Protein AF-A0AAV2NYT6-F1 (afdb_monomer_lite)

pLDDT: mean 79.38, std 19.64, range [32.59, 97.94]

Secondary structure (DSSP, 8-state):
---------------------------PPPP-HHHHHHHHHHHHHHHHHHHHHSS-HHHHHHHHHHHHHHHHHHHHHHHHHHHHTSGGGSS-HHHHHHHHHHHHHHHHHHHHHHHHHHHHHHHHHHSPPTT---GGGGGGGSPPPHHHHHHHHHHHHHHHHHHHHHHHHHHHHHHHHHHHHHHHHHHHHHHHHHHHHHHHHHHHHHH-TTHHHHHHHHHHHHHHHHHHHHSS----GGGSS----------------

Structure (mmCIF, N/CA/C/O backbone):
data_AF-A0AAV2NYT6-F1
#
_entry.id   AF-A0AAV2NYT6-F1
#
loop_
_atom_site.group_PDB
_atom_site.id
_atom_site.type_symbol
_atom_site.label_atom_id
_atom_site.label_alt_id
_atom_site.label_comp_id
_atom_site.label_asym_id
_atom_site.label_entity_id
_atom_site.label_seq_id
_atom_site.pdbx_PDB_ins_code
_atom_site.Cartn_x
_atom_site.Cartn_y
_atom_site.Cartn_z
_atom_site.occupancy
_atom_site.B_iso_or_equiv
_atom_site.auth_seq_id
_atom_site.auth_comp_id
_atom_site.auth_asym_id
_atom_site.auth_atom_id
_atom_site.pdbx_PDB_model_num
ATOM 1 N N . MET A 1 1 ? 20.468 -26.333 -24.561 1.00 39.84 1 MET A N 1
ATOM 2 C CA . MET A 1 1 ? 20.929 -27.711 -24.304 1.00 39.84 1 MET A CA 1
ATOM 3 C C . MET A 1 1 ? 20.973 -27.854 -22.791 1.00 39.84 1 MET A C 1
ATOM 5 O O . MET A 1 1 ? 21.811 -27.211 -22.179 1.00 39.84 1 MET A O 1
ATOM 9 N N . ASN A 1 2 ? 19.871 -28.276 -22.163 1.00 37.47 2 ASN A N 1
ATOM 10 C CA . ASN A 1 2 ? 19.457 -29.680 -21.941 1.00 37.47 2 ASN A CA 1
ATOM 11 C C . ASN A 1 2 ? 20.564 -30.430 -21.189 1.00 37.47 2 ASN A C 1
ATOM 13 O O . ASN A 1 2 ? 21.677 -30.471 -21.692 1.00 37.47 2 ASN A O 1
ATOM 17 N N . GLU A 1 3 ? 20.387 -31.079 -20.048 1.00 47.16 3 GLU A N 1
ATOM 18 C CA . GLU A 1 3 ? 19.296 -31.303 -19.094 1.00 47.16 3 GLU A CA 1
ATOM 19 C C . GLU A 1 3 ? 19.980 -31.914 -17.834 1.00 47.16 3 GLU A C 1
ATOM 21 O O . GLU A 1 3 ? 21.190 -32.170 -17.862 1.00 47.16 3 GLU A O 1
ATOM 26 N N . PRO A 1 4 ? 19.267 -32.097 -16.710 1.00 46.53 4 PRO A N 1
ATOM 27 C CA . PRO A 1 4 ? 19.838 -32.311 -15.383 1.00 46.53 4 PRO A CA 1
ATOM 28 C C . PRO A 1 4 ? 20.155 -33.780 -15.058 1.00 46.53 4 PRO A C 1
ATOM 30 O O . PRO A 1 4 ? 19.603 -34.715 -15.629 1.00 46.53 4 PRO A O 1
ATOM 33 N N . ARG A 1 5 ? 21.043 -33.968 -14.073 1.00 36.69 5 ARG A N 1
ATOM 34 C CA . ARG A 1 5 ? 21.401 -35.267 -13.489 1.00 36.69 5 ARG A CA 1
ATOM 35 C C . ARG A 1 5 ? 20.323 -35.736 -12.508 1.00 36.69 5 ARG A C 1
ATOM 37 O O . ARG A 1 5 ? 20.162 -35.157 -11.437 1.00 36.69 5 ARG A O 1
ATOM 44 N N . THR A 1 6 ? 19.651 -36.815 -12.879 1.00 42.28 6 THR A N 1
ATOM 45 C CA . THR A 1 6 ? 18.801 -37.673 -12.046 1.00 42.28 6 THR A CA 1
ATOM 46 C C . THR A 1 6 ? 19.672 -38.641 -11.240 1.00 42.28 6 THR A C 1
ATOM 48 O O . THR A 1 6 ? 20.579 -39.248 -11.807 1.00 42.28 6 THR A O 1
ATOM 51 N N . VAL A 1 7 ? 19.397 -38.814 -9.944 1.00 42.16 7 VAL A N 1
ATOM 52 C CA . VAL A 1 7 ? 19.914 -39.910 -9.092 1.00 42.16 7 VAL A CA 1
ATOM 53 C C . VAL A 1 7 ? 18.781 -40.322 -8.123 1.00 42.16 7 VAL A C 1
ATOM 55 O O . VAL A 1 7 ? 17.985 -39.451 -7.767 1.00 42.16 7 VAL A O 1
ATOM 58 N N . PRO A 1 8 ? 18.637 -41.620 -7.779 1.00 43.44 8 PRO A N 1
ATOM 59 C CA . PRO A 1 8 ? 17.339 -42.293 -7.747 1.00 43.44 8 PRO A CA 1
ATOM 60 C C . PRO A 1 8 ? 16.780 -42.603 -6.349 1.00 43.44 8 PRO A C 1
ATOM 62 O O . PRO A 1 8 ? 17.413 -42.375 -5.319 1.00 43.44 8 PRO A O 1
ATOM 65 N N . GLU A 1 9 ? 15.566 -43.154 -6.402 1.00 33.19 9 GLU A N 1
ATOM 66 C CA . GLU A 1 9 ? 14.797 -43.874 -5.386 1.00 33.19 9 GLU A CA 1
ATOM 67 C C . GLU A 1 9 ? 15.629 -44.728 -4.418 1.00 33.19 9 GLU A C 1
ATOM 69 O O . GLU A 1 9 ? 16.520 -45.480 -4.814 1.00 33.19 9 GLU A O 1
ATOM 74 N N . GLN A 1 10 ? 15.227 -44.697 -3.147 1.00 35.88 10 GLN A N 1
ATOM 75 C CA . GLN A 1 10 ? 15.385 -45.826 -2.240 1.00 35.88 10 GLN A CA 1
ATOM 76 C C . GLN A 1 10 ? 14.014 -46.197 -1.680 1.00 35.88 10 GLN A C 1
ATOM 78 O O . GLN A 1 10 ? 13.480 -45.544 -0.783 1.00 35.88 10 GLN A O 1
ATOM 83 N N . GLU A 1 11 ? 13.465 -47.269 -2.240 1.00 35.62 11 GLU A N 1
ATOM 84 C CA . GLU A 1 11 ? 12.481 -48.119 -1.591 1.00 35.62 11 GLU A CA 1
ATOM 85 C C . GLU A 1 11 ? 13.118 -48.779 -0.360 1.00 35.62 11 GLU A C 1
ATOM 87 O O . GLU A 1 11 ? 14.238 -49.290 -0.408 1.00 35.62 11 GLU A O 1
ATOM 92 N N . SER A 1 12 ? 12.387 -48.805 0.750 1.00 41.22 12 SER A N 1
ATOM 93 C CA . SER A 1 12 ? 12.600 -49.808 1.791 1.00 41.22 12 SER A CA 1
ATOM 94 C C . SER A 1 12 ? 11.248 -50.232 2.354 1.00 41.22 12 SER A C 1
ATOM 96 O O . SER A 1 12 ? 10.660 -49.591 3.222 1.00 41.22 12 SER A O 1
ATOM 98 N N . GLU A 1 13 ? 10.737 -51.333 1.811 1.00 37.44 13 GLU A N 1
ATOM 99 C CA . GLU A 1 13 ? 9.755 -52.173 2.483 1.00 37.44 13 GLU A CA 1
ATOM 100 C C . GLU A 1 13 ? 10.443 -52.929 3.627 1.00 37.44 13 GLU A C 1
ATOM 102 O O . GLU A 1 13 ? 11.486 -53.547 3.419 1.00 37.44 13 GLU A O 1
ATOM 107 N N . ASN A 1 14 ? 9.835 -52.946 4.818 1.00 36.94 14 ASN A N 1
ATOM 108 C CA . ASN A 1 14 ? 9.764 -54.162 5.633 1.00 36.94 14 ASN A CA 1
ATOM 109 C C . ASN A 1 14 ? 8.721 -54.065 6.766 1.00 36.94 14 ASN A C 1
ATOM 111 O O . ASN A 1 14 ? 8.912 -53.391 7.772 1.00 36.94 14 ASN A O 1
ATOM 115 N N . ARG A 1 15 ? 7.628 -54.811 6.552 1.00 35.00 15 ARG A N 1
ATOM 116 C CA . ARG A 1 15 ? 6.905 -55.720 7.469 1.00 35.00 15 ARG A CA 1
ATOM 117 C C . ARG A 1 15 ? 6.532 -55.278 8.899 1.00 35.00 15 ARG A C 1
ATOM 119 O O . ARG A 1 15 ? 7.329 -55.317 9.823 1.00 35.00 15 ARG A O 1
ATOM 126 N N . ALA A 1 16 ? 5.220 -55.071 9.049 1.00 36.00 16 ALA A N 1
ATOM 127 C CA . ALA A 1 16 ? 4.284 -55.763 9.950 1.00 36.00 16 ALA A CA 1
ATOM 128 C C . ALA A 1 16 ? 4.717 -56.137 11.386 1.00 36.00 16 ALA A C 1
ATOM 130 O O . ALA A 1 16 ? 5.444 -57.103 11.599 1.00 36.00 16 ALA A O 1
ATOM 131 N N . ALA A 1 17 ? 4.045 -55.518 12.363 1.00 35.84 17 ALA A N 1
ATOM 132 C CA . ALA A 1 17 ? 3.599 -56.188 13.584 1.00 35.84 17 ALA A CA 1
ATOM 133 C C . ALA A 1 17 ? 2.242 -55.605 14.015 1.00 35.84 17 ALA A C 1
ATOM 135 O O . ALA A 1 17 ? 2.114 -54.417 14.301 1.00 35.84 17 ALA A O 1
ATOM 136 N N . VAL A 1 18 ? 1.226 -56.466 13.999 1.00 39.34 18 VAL A N 1
ATOM 137 C CA . VAL A 1 18 ? -0.110 -56.248 14.557 1.00 39.34 18 VAL A CA 1
ATOM 138 C C . VAL A 1 18 ? -0.044 -56.535 16.055 1.00 39.34 18 VAL A C 1
ATOM 140 O O . VAL A 1 18 ? 0.415 -57.605 16.444 1.00 39.34 18 VAL A O 1
ATOM 143 N N . ALA A 1 19 ? -0.541 -55.610 16.872 1.00 38.81 19 ALA A N 1
ATOM 144 C CA . ALA A 1 19 ? -1.077 -55.897 18.199 1.00 38.81 19 ALA A CA 1
ATOM 145 C C . ALA A 1 19 ? -2.107 -54.811 18.539 1.00 38.81 19 ALA A C 1
ATOM 147 O O . ALA A 1 19 ? -1.761 -53.659 18.799 1.00 38.81 19 ALA A O 1
ATOM 148 N N . GLU A 1 20 ? -3.382 -55.183 18.460 1.00 38.69 20 GLU A N 1
ATOM 149 C CA . GLU A 1 20 ? -4.469 -54.477 19.129 1.00 38.69 20 GLU A CA 1
ATOM 150 C C . GLU A 1 20 ? -4.285 -54.634 20.643 1.00 38.69 20 GLU A C 1
ATOM 152 O O . GLU A 1 20 ? -4.043 -55.750 21.093 1.00 38.69 20 GLU A O 1
ATOM 157 N N . ASP A 1 21 ? -4.439 -53.558 21.422 1.00 32.59 21 ASP A N 1
ATOM 158 C CA . ASP A 1 21 ? -5.227 -53.663 22.650 1.00 32.59 21 ASP A CA 1
ATOM 159 C C . ASP A 1 21 ? -5.725 -52.304 23.178 1.00 32.59 21 ASP A C 1
ATOM 161 O O . ASP A 1 21 ? -5.228 -51.226 22.853 1.00 32.59 21 ASP A O 1
ATOM 165 N N . HIS A 1 22 ? -6.790 -52.414 23.955 1.00 37.62 22 HIS A N 1
ATOM 166 C CA . HIS A 1 22 ? -7.878 -51.489 24.222 1.00 37.62 22 HIS A CA 1
ATOM 167 C C . HIS A 1 22 ? -7.609 -50.107 24.870 1.00 37.62 22 HIS A C 1
ATOM 169 O O . HIS A 1 22 ? -6.786 -49.913 25.755 1.00 37.62 22 HIS A O 1
ATOM 175 N N . SER A 1 23 ? -8.548 -49.199 24.555 1.00 40.38 23 SER A N 1
ATOM 176 C CA . SER A 1 23 ? -9.244 -48.305 25.502 1.00 40.38 23 SER A CA 1
ATOM 177 C C . SER A 1 23 ? -8.467 -47.167 26.186 1.00 40.38 23 SER A C 1
ATOM 179 O O . SER A 1 23 ? -7.983 -47.290 27.308 1.00 40.38 23 SER A O 1
ATOM 181 N N . CYS A 1 24 ? -8.619 -45.961 25.631 1.00 32.81 24 CYS A N 1
ATOM 182 C CA . CYS A 1 24 ? -9.129 -44.826 26.410 1.00 32.81 24 CYS A CA 1
ATOM 183 C C . CYS A 1 24 ? -9.631 -43.725 25.466 1.00 32.81 24 CYS A C 1
ATOM 185 O O . CYS A 1 24 ? -8.883 -42.851 25.027 1.00 32.81 24 CYS A O 1
ATOM 187 N N . VAL A 1 25 ? -10.931 -43.756 25.158 1.00 42.69 25 VAL A N 1
ATOM 188 C CA . VAL A 1 25 ? -11.634 -42.620 24.551 1.00 42.69 25 VAL A CA 1
ATOM 189 C C . VAL A 1 25 ? -11.696 -41.511 25.601 1.00 42.69 25 VAL A C 1
ATOM 191 O O . VAL A 1 25 ? -12.647 -41.391 26.372 1.00 42.69 25 VAL A O 1
ATOM 194 N N . SER A 1 26 ? -10.644 -40.694 25.654 1.00 43.06 26 SER A N 1
ATOM 195 C CA . SER A 1 26 ? -10.679 -39.415 26.352 1.00 43.06 26 SER A CA 1
ATOM 196 C C . SER A 1 26 ? -11.605 -38.496 25.565 1.00 43.06 26 SER A C 1
ATOM 198 O O . SER A 1 26 ? -11.216 -37.863 24.582 1.00 43.06 26 SER A O 1
ATOM 200 N N . SER A 1 27 ? -12.865 -38.461 25.991 1.00 49.91 27 SER A N 1
ATOM 201 C CA . SER A 1 27 ? -13.883 -37.523 25.527 1.00 49.91 27 SER A CA 1
ATOM 202 C C . SER A 1 27 ? -13.533 -36.112 26.009 1.00 49.91 27 SER A C 1
ATOM 204 O O . SER A 1 27 ? -14.203 -35.541 26.865 1.00 49.91 27 SER A O 1
ATOM 206 N N . ARG A 1 28 ? -12.446 -35.534 25.484 1.00 46.00 28 ARG A N 1
ATOM 207 C CA . ARG A 1 28 ? -12.249 -34.086 25.529 1.00 46.00 28 ARG A CA 1
ATOM 208 C C . ARG A 1 28 ? -13.306 -33.462 24.614 1.00 46.00 28 ARG A C 1
ATOM 210 O O . ARG A 1 28 ? -13.424 -33.904 23.467 1.00 46.00 28 ARG A O 1
ATOM 217 N N . PRO A 1 29 ? -14.057 -32.443 25.065 1.00 47.28 29 PRO A N 1
ATOM 218 C CA . PRO A 1 29 ? -14.919 -31.696 24.165 1.00 47.28 29 PRO A CA 1
ATOM 219 C C . PRO A 1 29 ? -14.030 -31.146 23.050 1.00 47.28 29 PRO A C 1
ATOM 221 O O . PRO A 1 29 ? -13.034 -30.473 23.330 1.00 47.28 29 PRO A O 1
ATOM 224 N N . ARG A 1 30 ? -14.335 -31.476 21.790 1.00 53.16 30 ARG A N 1
ATOM 225 C CA . ARG A 1 30 ? -13.637 -30.871 20.651 1.00 53.16 30 ARG A CA 1
ATOM 226 C C . ARG A 1 30 ? -13.794 -29.354 20.797 1.00 53.16 30 ARG A C 1
ATOM 228 O O . ARG A 1 30 ? -14.933 -28.902 20.905 1.00 53.16 30 ARG A O 1
ATOM 235 N N . PRO A 1 31 ? -12.709 -28.563 20.838 1.00 55.88 31 PRO A N 1
ATOM 236 C CA . PRO A 1 31 ? -12.844 -27.120 20.903 1.00 55.88 31 PRO A CA 1
ATOM 237 C C . PRO A 1 31 ? -13.560 -26.678 19.631 1.00 55.88 31 PRO A C 1
ATOM 239 O O . PRO A 1 31 ? -13.117 -26.990 18.525 1.00 55.88 31 PRO A O 1
ATOM 242 N N . ASP A 1 32 ? -14.695 -26.004 19.800 1.00 58.50 32 ASP A N 1
ATOM 243 C CA . ASP A 1 32 ? -15.516 -25.477 18.718 1.00 58.50 32 ASP A CA 1
ATOM 244 C C . ASP A 1 32 ? -14.649 -24.690 17.724 1.00 58.50 32 ASP A C 1
ATOM 246 O O . ASP A 1 32 ? -14.339 -23.514 17.933 1.00 58.50 32 ASP A O 1
ATOM 250 N N . MET A 1 33 ? -14.269 -25.317 16.603 1.00 60.91 33 MET A N 1
ATOM 251 C CA . MET A 1 33 ? -13.491 -24.674 15.534 1.00 60.91 33 MET A CA 1
ATOM 252 C C . MET A 1 33 ? -14.160 -23.378 15.043 1.00 60.91 33 MET A C 1
ATOM 254 O O . MET A 1 33 ? -13.478 -22.435 14.641 1.00 60.91 33 MET A O 1
ATOM 258 N N . LYS A 1 34 ? -15.493 -23.292 15.148 1.00 61.72 34 LYS A N 1
ATOM 259 C CA . LYS A 1 34 ? -16.282 -22.094 14.827 1.00 61.72 34 LYS A CA 1
ATOM 260 C C . LYS A 1 34 ? -15.914 -20.885 15.697 1.00 61.72 34 LYS A C 1
ATOM 262 O O . LYS A 1 34 ? -15.841 -19.773 15.177 1.00 61.72 34 LYS A O 1
ATOM 267 N N . ASN A 1 35 ? -15.615 -21.096 16.980 1.00 70.56 35 ASN A N 1
ATOM 268 C CA . ASN A 1 35 ? -15.258 -20.016 17.903 1.00 70.56 35 ASN A CA 1
ATOM 269 C C . ASN A 1 35 ? -13.837 -19.495 17.641 1.00 70.56 35 ASN A C 1
ATOM 271 O O . ASN A 1 35 ? -13.606 -18.290 17.700 1.00 70.56 35 ASN A O 1
ATOM 275 N N . SER A 1 36 ? -12.910 -20.379 17.257 1.00 80.12 36 SER A N 1
ATOM 276 C CA . SER A 1 36 ? -11.529 -20.004 16.916 1.00 80.12 36 SER A CA 1
ATOM 277 C C . SER A 1 36 ? -11.458 -19.100 15.676 1.00 80.12 36 SER A C 1
ATOM 279 O O . SER A 1 36 ? -10.819 -18.045 15.693 1.00 80.12 36 SER A O 1
ATOM 281 N N . VAL A 1 37 ? -12.185 -19.454 14.609 1.00 83.31 37 VAL A N 1
ATOM 282 C CA . VAL A 1 37 ? -12.202 -18.665 13.364 1.00 83.31 37 VAL A CA 1
ATOM 283 C C . VAL A 1 37 ? -12.873 -17.303 13.570 1.00 83.31 37 VAL A C 1
ATOM 285 O O . VAL A 1 37 ? -12.388 -16.291 13.059 1.00 83.31 37 VAL A O 1
ATOM 288 N N . ALA A 1 38 ? -13.974 -17.255 14.326 1.00 84.69 38 ALA A N 1
ATOM 289 C CA . ALA A 1 38 ? -14.673 -16.007 14.628 1.00 84.69 38 ALA A CA 1
ATOM 290 C C . ALA A 1 38 ? -13.802 -15.045 15.451 1.00 84.69 38 ALA A C 1
ATOM 292 O O . ALA A 1 38 ? -13.733 -13.854 15.137 1.00 84.69 38 ALA A O 1
ATOM 293 N N . GLU A 1 39 ? -13.093 -15.567 16.453 1.00 88.25 39 GLU A N 1
ATOM 294 C CA . GLU A 1 39 ? -12.192 -14.782 17.296 1.00 88.25 39 GLU A CA 1
ATOM 295 C C . GLU A 1 39 ? -10.976 -14.277 16.509 1.00 88.25 39 GLU A C 1
ATOM 297 O O . GLU A 1 39 ? -10.616 -13.107 16.615 1.00 88.25 39 GLU A O 1
ATOM 302 N N . SER A 1 40 ? -10.390 -15.105 15.638 1.00 86.88 40 SER A N 1
ATOM 303 C CA . SER A 1 40 ? -9.297 -14.674 14.755 1.00 86.88 40 SER A CA 1
ATOM 304 C C . SER A 1 40 ? -9.720 -13.517 13.842 1.00 86.88 40 SER A C 1
ATOM 306 O O . SER A 1 40 ? -9.032 -12.499 13.767 1.00 86.88 40 SER A O 1
ATOM 308 N N . ARG A 1 41 ? -10.891 -13.619 13.197 1.00 87.12 41 ARG A N 1
ATOM 309 C CA . ARG A 1 41 ? -11.436 -12.537 12.354 1.00 87.12 41 ARG A CA 1
ATOM 310 C C . ARG A 1 41 ? -11.685 -11.262 13.148 1.00 87.12 41 ARG A C 1
ATOM 312 O O . ARG A 1 41 ? -11.467 -10.168 12.640 1.00 87.12 41 ARG A O 1
ATOM 319 N N . LYS A 1 42 ? -12.155 -11.401 14.385 1.00 88.12 42 LYS A N 1
ATOM 320 C CA . LYS A 1 42 ? -12.377 -10.266 15.272 1.00 88.12 42 LYS A CA 1
ATOM 321 C C . LYS A 1 42 ? -11.061 -9.577 15.639 1.00 88.12 42 LYS A C 1
ATOM 323 O O . LYS A 1 42 ? -10.997 -8.362 15.539 1.00 88.12 42 LYS A O 1
ATOM 328 N N . ARG A 1 43 ? -10.008 -10.331 15.962 1.00 89.75 43 ARG A N 1
ATOM 329 C CA . ARG A 1 43 ? -8.679 -9.765 16.247 1.00 89.75 43 ARG A CA 1
ATOM 330 C C . ARG A 1 43 ? -8.076 -9.031 15.052 1.00 89.75 43 ARG A C 1
ATOM 332 O O . ARG A 1 43 ? -7.537 -7.952 15.238 1.00 89.75 43 ARG A O 1
ATOM 339 N N . LYS A 1 44 ? -8.236 -9.562 13.835 1.00 88.94 44 LYS A N 1
ATOM 340 C CA . LYS A 1 44 ? -7.803 -8.865 12.608 1.00 88.94 44 LYS A CA 1
ATOM 341 C C . LYS A 1 44 ? -8.520 -7.528 12.405 1.00 88.94 44 LYS A C 1
ATOM 343 O O . LYS A 1 44 ? -7.908 -6.565 11.973 1.00 88.94 44 LYS A O 1
ATOM 348 N N . ARG A 1 45 ? -9.815 -7.451 12.734 1.00 88.81 45 ARG A N 1
ATOM 349 C CA . ARG A 1 45 ? -10.537 -6.169 12.725 1.00 88.81 45 ARG A CA 1
ATOM 350 C C . ARG A 1 45 ? -10.020 -5.211 13.788 1.00 88.81 45 ARG A C 1
ATOM 352 O O . ARG A 1 45 ? -9.837 -4.044 13.490 1.00 88.81 45 ARG A O 1
ATOM 359 N N . GLU A 1 46 ? -9.782 -5.698 15.002 1.00 91.50 46 GLU A N 1
ATOM 360 C CA . GLU A 1 46 ? -9.245 -4.872 16.091 1.00 91.50 46 GLU A CA 1
ATOM 361 C C . GLU A 1 46 ? -7.856 -4.304 15.744 1.00 91.50 46 GLU A C 1
ATOM 363 O O . GLU A 1 46 ? -7.552 -3.178 16.118 1.00 91.50 46 GLU A O 1
ATOM 368 N N . GLU A 1 47 ? -7.032 -5.044 14.999 1.00 90.75 47 GLU A N 1
ATOM 369 C CA . GLU A 1 47 ? -5.759 -4.551 14.455 1.00 90.75 47 GLU A CA 1
ATOM 370 C C . GLU A 1 47 ? -5.971 -3.401 13.462 1.00 90.75 47 GLU A C 1
ATOM 372 O O . GLU A 1 47 ? -5.289 -2.384 13.542 1.00 90.75 47 GLU A O 1
ATOM 377 N N . TYR A 1 48 ? -6.972 -3.518 12.589 1.00 90.81 48 TYR A N 1
ATOM 378 C CA . TYR A 1 48 ? -7.327 -2.452 11.654 1.00 90.81 48 TYR A CA 1
ATOM 379 C C . TYR A 1 48 ? -7.890 -1.207 12.356 1.00 90.81 48 TYR A C 1
ATOM 381 O O . TYR A 1 48 ? -7.517 -0.081 12.042 1.00 90.81 48 TYR A O 1
ATOM 389 N N . GLU A 1 49 ? -8.745 -1.404 13.366 1.00 91.56 49 GLU A N 1
ATOM 390 C CA . GLU A 1 49 ? -9.238 -0.327 14.236 1.00 91.56 49 GLU A CA 1
ATOM 391 C C . GLU A 1 49 ? -8.071 0.383 14.943 1.00 91.56 49 GLU A C 1
ATOM 393 O O . GLU A 1 49 ? -8.048 1.609 15.018 1.00 91.56 49 GLU A O 1
ATOM 398 N N . MET A 1 50 ? -7.077 -0.376 15.416 1.00 92.69 50 MET A N 1
ATOM 399 C CA . MET A 1 50 ? -5.878 0.168 16.055 1.00 92.69 50 MET A CA 1
ATOM 400 C C . MET A 1 50 ? -5.052 1.028 15.095 1.00 92.69 50 MET A C 1
ATOM 402 O O . MET A 1 50 ? -4.565 2.076 15.502 1.00 92.69 50 MET A O 1
ATOM 406 N N . GLN A 1 51 ? -4.907 0.609 13.838 1.00 88.75 51 GLN A N 1
ATOM 407 C CA . GLN A 1 51 ? -4.204 1.393 12.820 1.00 88.75 51 GLN A CA 1
ATOM 408 C C . GLN A 1 51 ? -4.943 2.698 12.503 1.00 88.75 51 GLN A C 1
ATOM 410 O O . GLN A 1 51 ? -4.313 3.748 12.434 1.00 88.75 51 GLN A O 1
ATOM 415 N N . LEU A 1 52 ? -6.273 2.649 12.372 1.00 88.94 52 LEU A N 1
ATOM 416 C CA . LEU A 1 52 ? -7.074 3.814 11.992 1.00 88.94 52 LEU A CA 1
ATOM 417 C C . LEU A 1 52 ? -7.282 4.820 13.137 1.00 88.94 52 LEU A C 1
ATOM 419 O O . LEU A 1 52 ? -7.249 6.027 12.911 1.00 88.94 52 LEU A O 1
ATOM 423 N N . PHE A 1 53 ? -7.536 4.341 14.359 1.00 90.44 53 PHE A N 1
ATOM 424 C CA . PHE A 1 53 ? -7.930 5.183 15.497 1.00 90.44 53 PHE A CA 1
ATOM 425 C C . PHE A 1 53 ? -6.889 5.250 16.623 1.00 90.44 53 PHE A C 1
ATOM 427 O O . PHE A 1 53 ? -7.022 6.078 17.523 1.00 90.44 53 PHE A O 1
ATOM 434 N N . GLY A 1 54 ? -5.878 4.376 16.633 1.00 92.19 54 GLY A N 1
ATOM 435 C CA . GLY A 1 54 ? -4.944 4.227 17.759 1.00 92.19 54 GLY A CA 1
ATOM 436 C C . GLY A 1 54 ? -5.532 3.487 18.969 1.00 92.19 54 GLY A C 1
ATOM 437 O O . GLY A 1 54 ? -4.888 3.379 20.012 1.00 92.19 54 GLY A O 1
ATOM 438 N N . PHE A 1 55 ? -6.761 2.981 18.856 1.00 93.81 55 PHE A N 1
ATOM 439 C CA . PHE A 1 55 ? -7.430 2.149 19.852 1.00 93.81 55 PHE A CA 1
ATOM 440 C C . PHE A 1 55 ? -8.470 1.255 19.170 1.00 93.81 55 PHE A C 1
ATOM 442 O O . PHE A 1 55 ? -8.957 1.561 18.088 1.00 93.81 55 PHE A O 1
ATOM 449 N N . HIS A 1 56 ? -8.858 0.157 19.822 1.00 94.25 56 HIS A N 1
ATOM 450 C CA . HIS A 1 56 ? -9.883 -0.752 19.301 1.00 94.25 56 HIS A CA 1
ATOM 451 C C . HIS A 1 56 ? -11.140 -0.770 20.184 1.00 94.25 56 HIS A C 1
ATOM 453 O O . HIS A 1 56 ? -11.091 -0.559 21.402 1.00 94.25 56 HIS A O 1
ATOM 459 N N . SER A 1 57 ? -12.276 -1.114 19.584 1.00 92.44 57 SER A N 1
ATOM 460 C CA . SER A 1 57 ? -13.613 -1.180 20.201 1.00 92.44 57 SER A CA 1
ATOM 461 C C . SER A 1 57 ? -13.638 -1.943 21.536 1.00 92.44 57 SER A C 1
ATOM 463 O O . SER A 1 57 ? -14.241 -1.505 22.520 1.00 92.44 57 SER A O 1
ATOM 465 N N . ARG A 1 58 ? -12.914 -3.068 21.620 1.00 92.25 58 ARG A N 1
ATOM 466 C CA . ARG A 1 58 ? -12.802 -3.870 22.851 1.00 92.25 58 ARG A CA 1
ATOM 467 C C . ARG A 1 58 ? -12.113 -3.136 24.012 1.00 92.25 58 ARG A C 1
ATOM 469 O O . ARG A 1 58 ? -12.520 -3.347 25.152 1.00 92.25 58 ARG A O 1
ATOM 476 N N . ALA A 1 59 ? -11.112 -2.296 23.745 1.00 93.75 59 ALA A N 1
ATOM 477 C CA . ALA A 1 59 ? -10.405 -1.534 24.771 1.00 93.75 59 ALA A CA 1
ATOM 478 C C . ALA A 1 59 ? -11.316 -0.426 25.295 1.00 93.75 59 ALA A C 1
ATOM 480 O O . ALA A 1 59 ? -11.500 -0.319 26.501 1.00 93.75 59 ALA A O 1
ATOM 481 N N . VAL A 1 60 ? -11.991 0.294 24.392 1.00 93.69 60 VAL A N 1
ATOM 482 C CA . VAL A 1 60 ? -12.992 1.310 24.752 1.00 93.69 60 VAL A CA 1
ATOM 483 C C . VAL A 1 60 ? -14.068 0.709 25.656 1.00 93.69 60 VAL A C 1
ATOM 485 O O . VAL A 1 60 ? -14.338 1.241 26.730 1.00 93.69 60 VAL A O 1
ATOM 488 N N . TYR A 1 61 ? -14.634 -0.442 25.279 1.00 94.38 61 TYR A N 1
ATOM 489 C CA . TYR A 1 61 ? -15.633 -1.126 26.100 1.00 94.38 61 TYR A CA 1
ATOM 490 C C . TYR A 1 61 ? -15.087 -1.572 27.468 1.00 94.38 61 TYR A C 1
ATOM 492 O O . TYR A 1 61 ? -15.783 -1.451 28.476 1.00 94.38 61 TYR A O 1
ATOM 500 N N . ALA A 1 62 ? -13.852 -2.080 27.525 1.00 94.25 62 ALA A N 1
ATOM 501 C CA . ALA A 1 62 ? -13.218 -2.479 28.781 1.00 94.25 62 ALA A CA 1
ATOM 502 C C . ALA A 1 62 ? -13.011 -1.281 29.721 1.00 94.25 62 ALA A C 1
ATOM 504 O O . ALA A 1 62 ? -13.350 -1.374 30.901 1.00 94.25 62 ALA A O 1
ATOM 505 N N . THR A 1 63 ? -12.547 -0.147 29.193 1.00 95.06 63 THR A N 1
ATOM 506 C CA . THR A 1 63 ? -12.397 1.103 29.947 1.00 95.06 63 THR A CA 1
ATOM 507 C C . THR A 1 63 ? -13.744 1.599 30.460 1.00 95.06 63 THR A C 1
ATOM 509 O O . THR A 1 63 ? -13.878 1.911 31.639 1.00 95.06 63 THR A O 1
ATOM 512 N N . LEU A 1 64 ? -14.780 1.587 29.616 1.00 94.06 64 LEU A N 1
ATOM 513 C CA . LEU A 1 64 ? -16.131 2.008 29.996 1.00 94.06 64 LEU A CA 1
ATOM 514 C C . LEU A 1 64 ? -16.701 1.131 31.120 1.00 94.06 64 LEU A C 1
ATOM 516 O O . LEU A 1 64 ? -17.274 1.630 32.087 1.00 94.06 64 LEU A O 1
ATOM 520 N N . LYS A 1 65 ? -16.472 -0.184 31.033 1.00 94.50 65 LYS A N 1
ATOM 521 C CA . LYS A 1 65 ? -16.822 -1.138 32.087 1.00 94.50 65 LYS A CA 1
ATOM 522 C C . LYS A 1 65 ? -16.065 -0.859 33.394 1.00 94.50 65 LYS A C 1
ATOM 524 O O . LYS A 1 65 ? -16.680 -0.953 34.456 1.00 94.50 65 LYS A O 1
ATOM 529 N N . SER A 1 66 ? -14.775 -0.515 33.325 1.00 95.25 66 SER A N 1
ATOM 530 C CA . SER A 1 66 ? -13.975 -0.139 34.505 1.00 95.25 66 SER A CA 1
ATOM 531 C C . SER A 1 66 ? -14.530 1.115 35.169 1.00 95.25 66 SER A C 1
ATOM 533 O O . SER A 1 66 ? -14.827 1.088 36.358 1.00 95.25 66 SER A O 1
ATOM 535 N N . ILE A 1 67 ? -14.802 2.165 34.387 1.00 95.75 67 ILE A N 1
ATOM 536 C CA . ILE A 1 67 ? -15.359 3.434 34.880 1.00 95.75 67 ILE A CA 1
ATOM 537 C C . ILE A 1 67 ? -16.693 3.210 35.606 1.00 95.75 67 ILE A C 1
ATOM 539 O O . ILE A 1 67 ? -16.924 3.762 36.683 1.00 95.75 67 ILE A O 1
ATOM 543 N N . VAL A 1 68 ? -17.581 2.382 35.044 1.00 94.94 68 VAL A N 1
ATOM 544 C CA . VAL A 1 68 ? -18.866 2.058 35.685 1.00 94.94 68 VAL A CA 1
ATOM 545 C C . VAL A 1 68 ? -18.651 1.308 37.000 1.00 94.94 68 VAL A C 1
ATOM 547 O O . VAL A 1 68 ? -19.267 1.662 38.007 1.00 94.94 68 VAL A O 1
ATOM 550 N N . MET A 1 69 ? -17.761 0.313 37.021 1.00 94.44 69 MET A N 1
ATOM 551 C CA . MET A 1 69 ? -17.434 -0.431 38.240 1.00 94.44 69 MET A CA 1
ATOM 552 C C . MET A 1 69 ? -16.846 0.483 39.323 1.00 94.44 69 MET A C 1
ATOM 554 O O . MET A 1 69 ? -17.308 0.463 40.463 1.00 94.44 69 MET A O 1
ATOM 558 N N . GLU A 1 70 ? -15.872 1.317 38.967 1.00 96.06 70 GLU A N 1
ATOM 559 C CA . GLU A 1 70 ? -15.236 2.280 39.869 1.00 96.06 70 GLU A CA 1
ATOM 560 C C . GLU A 1 70 ? -16.249 3.286 40.420 1.00 96.06 70 GLU A C 1
ATOM 562 O O . GLU A 1 70 ? -16.221 3.609 41.607 1.00 96.06 70 GLU A O 1
ATOM 567 N N . SER A 1 71 ? -17.200 3.739 39.597 1.00 95.38 71 SER A N 1
ATOM 568 C CA . SER A 1 71 ? -18.274 4.632 40.038 1.00 95.38 71 SER A CA 1
ATOM 569 C C . SER A 1 71 ? -19.189 3.966 41.068 1.00 95.38 71 SER A C 1
ATOM 571 O O . SER A 1 71 ? -19.495 4.572 42.099 1.00 95.38 71 SER A O 1
ATOM 573 N N . ILE A 1 72 ? -19.596 2.714 40.826 1.00 94.62 72 ILE A N 1
ATOM 574 C CA . ILE A 1 72 ? -20.419 1.931 41.761 1.00 94.62 72 ILE A CA 1
ATOM 575 C C . ILE A 1 72 ? -19.672 1.750 43.087 1.00 94.62 72 ILE A C 1
ATOM 577 O O . ILE A 1 72 ? -20.223 2.040 44.148 1.00 94.62 72 ILE A O 1
ATOM 581 N N . GLN A 1 73 ? -18.406 1.331 43.032 1.00 94.69 73 GLN A N 1
ATOM 582 C CA . GLN A 1 73 ? -17.575 1.123 44.219 1.00 94.69 73 GLN A CA 1
ATOM 583 C C . GLN A 1 73 ? -17.349 2.422 44.997 1.00 94.69 73 GLN A C 1
ATOM 585 O O . GLN A 1 73 ? -17.554 2.456 46.206 1.00 94.69 73 GLN A O 1
ATOM 590 N N . SER A 1 74 ? -16.985 3.510 44.315 1.00 95.50 74 SER A N 1
ATOM 591 C CA . SER A 1 74 ? -16.737 4.816 44.933 1.00 95.50 74 SER A CA 1
ATOM 592 C C . SER A 1 74 ? -17.984 5.359 45.634 1.00 95.50 74 SER A C 1
ATOM 594 O O . SER A 1 74 ? -17.915 5.786 46.789 1.00 95.50 74 SER A O 1
ATOM 596 N N . LYS A 1 75 ? -19.154 5.279 44.984 1.00 94.62 75 LYS A N 1
ATOM 597 C CA . LYS A 1 75 ? -20.427 5.710 45.582 1.00 94.62 75 LYS A CA 1
ATOM 598 C C . LYS A 1 75 ? -20.838 4.829 46.759 1.00 94.62 75 LYS A C 1
ATOM 600 O O . LYS A 1 75 ? -21.243 5.370 47.786 1.00 94.62 75 LYS A O 1
ATOM 605 N N . SER A 1 76 ? -20.696 3.508 46.638 1.00 92.25 76 SER A N 1
ATOM 606 C CA . SER A 1 76 ? -21.003 2.563 47.720 1.00 92.25 76 SER A CA 1
ATOM 607 C C . SER A 1 76 ? -20.103 2.792 48.938 1.00 92.25 76 SER A C 1
ATOM 609 O O . SER A 1 76 ? -20.590 2.908 50.061 1.00 92.25 76 SER A O 1
ATOM 611 N N . LYS A 1 77 ? -18.800 2.996 48.710 1.00 91.81 77 LYS A N 1
ATOM 612 C CA . LYS A 1 77 ? -17.826 3.307 49.760 1.00 91.81 77 LYS A CA 1
ATOM 613 C C . LYS A 1 77 ? -18.112 4.644 50.430 1.00 91.81 77 LYS A C 1
ATOM 615 O O . LYS A 1 77 ? -18.062 4.737 51.654 1.00 91.81 77 LYS A O 1
ATOM 620 N N . LYS A 1 78 ? -18.451 5.677 49.651 1.00 93.12 78 LYS A N 1
ATOM 621 C CA . LYS A 1 78 ? -18.826 6.993 50.186 1.00 93.12 78 LYS A CA 1
ATOM 622 C C . LYS A 1 78 ? -20.087 6.900 51.048 1.00 93.12 78 LYS A C 1
ATOM 624 O O . LYS A 1 78 ? -20.100 7.465 52.137 1.00 93.12 78 LYS A O 1
ATOM 629 N N . LEU A 1 79 ? -21.095 6.143 50.606 1.00 90.25 79 LEU A N 1
ATOM 630 C CA . LEU A 1 79 ? -22.316 5.881 51.374 1.00 90.25 79 LEU A CA 1
ATOM 631 C C . LEU A 1 79 ? -22.012 5.135 52.684 1.00 90.25 79 LEU A C 1
ATOM 633 O O . LEU A 1 79 ? -22.434 5.568 53.757 1.00 90.25 79 LEU A O 1
ATOM 637 N N . CYS A 1 80 ? -21.220 4.064 52.612 1.00 87.88 80 CYS A N 1
ATOM 638 C CA . CYS A 1 80 ? -20.760 3.305 53.774 1.00 87.88 80 CYS A CA 1
ATOM 639 C C . CYS A 1 80 ? -20.008 4.208 54.766 1.00 87.88 80 CYS A C 1
ATOM 641 O O . CYS A 1 80 ? -20.291 4.201 55.962 1.00 87.88 80 CYS A O 1
ATOM 643 N N . GLN A 1 81 ? -19.111 5.067 54.279 1.00 87.75 81 GLN A N 1
ATOM 644 C CA . GLN A 1 81 ? -18.353 5.999 55.112 1.00 87.75 81 GLN A CA 1
ATOM 645 C C . GLN A 1 81 ? -19.240 7.066 55.769 1.00 87.75 81 GLN A C 1
ATOM 647 O O . GLN A 1 81 ? -19.034 7.3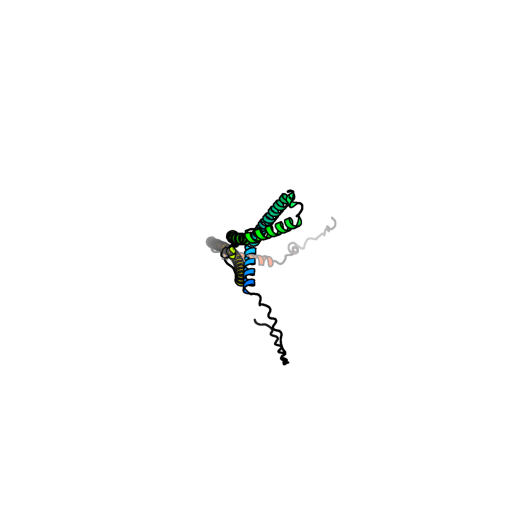82 56.937 1.00 87.75 81 GLN A O 1
ATOM 652 N N . THR A 1 82 ? -20.259 7.580 55.072 1.00 87.62 82 THR A N 1
ATOM 653 C CA . THR A 1 82 ? -21.237 8.496 55.684 1.00 87.62 82 THR A CA 1
ATOM 654 C C . THR A 1 82 ? -22.096 7.815 56.747 1.00 87.62 82 THR A C 1
ATOM 656 O O . THR A 1 82 ? -22.373 8.423 57.778 1.00 87.62 82 THR A O 1
ATOM 659 N N . LEU A 1 83 ? -22.471 6.547 56.541 1.00 85.94 83 LEU A N 1
ATOM 660 C CA . LEU A 1 83 ? -23.256 5.772 57.505 1.00 85.94 83 LEU A CA 1
ATOM 661 C C . LEU A 1 83 ? -22.451 5.433 58.765 1.00 85.94 83 LEU A C 1
ATOM 663 O O . LEU A 1 83 ? -23.002 5.496 59.859 1.00 85.94 83 LEU A O 1
ATOM 667 N N . LYS A 1 84 ? -21.142 5.168 58.641 1.00 82.88 84 LYS A N 1
ATOM 668 C CA . LYS A 1 84 ? -20.239 4.953 59.792 1.00 82.88 84 LYS A CA 1
ATOM 669 C C . LYS A 1 84 ? -20.197 6.136 60.758 1.00 82.88 84 LYS A C 1
ATOM 671 O O . LYS A 1 84 ? -20.017 5.936 61.953 1.00 82.88 84 LYS A O 1
ATOM 676 N N . ASN A 1 85 ? -20.380 7.353 60.252 1.00 80.94 85 ASN A N 1
ATOM 677 C CA . ASN A 1 85 ? -20.378 8.566 61.069 1.00 80.94 85 ASN A CA 1
ATOM 678 C C . ASN A 1 85 ? -21.700 8.769 61.839 1.00 80.94 85 ASN A C 1
ATOM 680 O O . ASN A 1 85 ? -21.805 9.693 62.644 1.00 80.94 85 ASN A O 1
ATOM 684 N N . HIS A 1 86 ? -22.713 7.928 61.604 1.00 80.06 86 HIS A N 1
ATOM 685 C CA . HIS A 1 86 ? -24.009 7.990 62.272 1.00 80.06 86 HIS A CA 1
ATOM 686 C C . HIS A 1 86 ? -24.051 7.020 63.469 1.00 80.06 86 HIS A C 1
ATOM 688 O O . HIS A 1 86 ? -23.853 5.816 63.310 1.00 80.06 86 HIS A O 1
ATOM 694 N N . LYS A 1 87 ? -24.389 7.534 64.666 1.00 67.88 87 LYS A N 1
ATOM 695 C CA . LYS A 1 87 ? -24.413 6.792 65.952 1.00 67.88 87 LYS A CA 1
ATOM 696 C C . LYS A 1 87 ? -25.046 5.382 65.936 1.00 67.88 87 LYS A C 1
ATOM 698 O O . LYS A 1 87 ? -24.460 4.503 66.551 1.00 67.88 87 LYS A O 1
ATOM 703 N N . PRO A 1 88 ? -26.186 5.108 65.269 1.00 68.19 88 PRO A N 1
ATOM 704 C CA . PRO A 1 88 ? -26.796 3.771 65.316 1.00 68.19 88 PRO A CA 1
ATOM 705 C C . PRO A 1 88 ? -26.057 2.700 64.493 1.00 68.19 88 PRO A C 1
ATOM 707 O O . PRO A 1 88 ? -26.366 1.520 64.619 1.00 68.19 88 PRO A O 1
ATOM 710 N N . TYR A 1 89 ? -25.099 3.083 63.643 1.00 64.19 89 TYR A N 1
ATOM 711 C CA . TYR A 1 89 ? -24.392 2.159 62.747 1.00 64.19 89 TYR A CA 1
ATOM 712 C C . TYR A 1 89 ? -22.915 1.958 63.112 1.00 64.19 89 TYR A C 1
ATOM 714 O O . TYR A 1 89 ? -22.250 1.131 62.486 1.00 64.19 89 TYR A O 1
ATOM 722 N N . SER A 1 90 ? -22.395 2.659 64.127 1.00 63.88 90 SER A N 1
ATOM 723 C CA . SER A 1 90 ? -20.998 2.509 64.558 1.00 63.88 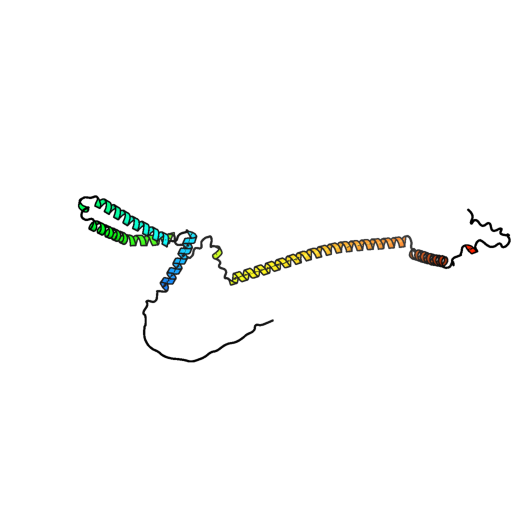90 SER A CA 1
ATOM 724 C C . SER A 1 90 ? -20.716 1.179 65.263 1.00 63.88 90 SER A C 1
ATOM 726 O O . SER A 1 90 ? -19.576 0.732 65.259 1.00 63.88 90 SER A O 1
ATOM 728 N N . GLU A 1 91 ? -21.733 0.529 65.836 1.00 66.12 91 GLU A N 1
ATOM 729 C CA . GLU A 1 91 ? -21.591 -0.750 66.555 1.00 66.12 91 GLU A CA 1
ATOM 730 C C . GLU A 1 91 ? -21.609 -1.976 65.624 1.00 66.12 91 GLU A C 1
ATOM 732 O O . GLU A 1 91 ? -21.079 -3.024 65.974 1.00 66.12 91 GLU A O 1
ATOM 737 N N . ASN A 1 92 ? -22.137 -1.841 64.400 1.00 79.62 92 ASN A N 1
ATOM 738 C CA . ASN A 1 92 ? -22.376 -2.955 63.471 1.00 79.62 92 ASN A CA 1
ATOM 739 C C . ASN A 1 92 ? -21.524 -2.864 62.188 1.00 79.62 92 ASN A C 1
ATOM 741 O O . ASN A 1 92 ? -22.003 -3.113 61.076 1.00 79.62 92 ASN A O 1
ATOM 745 N N . LEU A 1 93 ? -20.247 -2.502 62.338 1.00 80.75 93 LEU A N 1
ATOM 746 C CA . LEU A 1 93 ? -19.293 -2.261 61.244 1.00 80.75 93 LEU A CA 1
ATOM 747 C C . LEU A 1 93 ? -19.157 -3.428 60.251 1.00 80.75 93 LEU A C 1
ATOM 749 O O . LEU A 1 93 ? -19.079 -3.189 59.042 1.00 80.75 93 LEU A O 1
ATOM 753 N N . ASP A 1 94 ? -19.173 -4.670 60.736 1.00 83.94 94 ASP A N 1
ATOM 754 C CA . ASP A 1 94 ? -19.042 -5.859 59.886 1.00 83.94 94 ASP A CA 1
ATOM 755 C C . ASP A 1 94 ? -20.271 -6.067 58.997 1.00 83.94 94 ASP A C 1
ATOM 757 O O . ASP A 1 94 ? -20.141 -6.306 57.795 1.00 83.94 94 ASP A O 1
ATOM 761 N N . THR A 1 95 ? -21.474 -5.881 59.551 1.00 84.81 95 THR A N 1
ATOM 762 C CA . THR A 1 95 ? -22.720 -5.965 58.772 1.00 84.81 95 THR A CA 1
ATOM 763 C C . THR A 1 95 ? -22.786 -4.873 57.707 1.00 84.81 95 THR A C 1
ATOM 765 O O . THR A 1 95 ? -23.217 -5.126 56.583 1.00 84.81 95 THR A O 1
ATOM 768 N N . LEU A 1 96 ? -22.286 -3.672 58.017 1.00 85.62 96 LEU A N 1
ATOM 769 C CA . LEU A 1 96 ? -22.254 -2.553 57.083 1.00 85.62 96 LEU A CA 1
ATOM 770 C C . LEU A 1 96 ? -21.303 -2.825 55.910 1.00 85.62 96 LEU A C 1
ATOM 772 O O . LEU A 1 96 ? -21.656 -2.555 54.764 1.00 85.62 96 LEU A O 1
ATOM 776 N N . LYS A 1 97 ? -20.128 -3.408 56.178 1.00 86.88 97 LYS A N 1
ATOM 777 C CA . LYS A 1 97 ? -19.177 -3.820 55.136 1.00 86.88 97 LYS A CA 1
ATOM 778 C C . LYS A 1 97 ? -19.752 -4.935 54.260 1.00 86.88 97 LYS A C 1
ATOM 780 O O . LYS A 1 97 ? -19.624 -4.894 53.040 1.00 86.88 97 LYS A O 1
ATOM 785 N N . MET A 1 98 ? -20.436 -5.903 54.864 1.00 89.69 98 MET A N 1
ATOM 786 C CA . MET A 1 98 ? -21.060 -6.986 54.111 1.00 89.69 98 MET A CA 1
ATOM 787 C C . MET A 1 98 ? -22.210 -6.473 53.221 1.00 89.69 98 MET A C 1
ATOM 789 O O . MET A 1 98 ? -22.331 -6.875 52.062 1.00 89.69 98 MET A O 1
ATOM 793 N N . ASN A 1 99 ? -23.002 -5.521 53.724 1.00 89.06 99 ASN A N 1
ATOM 794 C CA . ASN A 1 99 ? -24.041 -4.836 52.953 1.00 89.06 99 ASN A CA 1
ATOM 795 C C . ASN A 1 99 ? -23.450 -3.991 51.815 1.00 89.06 99 ASN A C 1
ATOM 797 O O . ASN A 1 99 ? -24.012 -3.976 50.724 1.00 89.06 99 ASN A O 1
ATOM 801 N N . GLU A 1 100 ? -22.306 -3.329 52.025 1.00 90.69 100 GLU A N 1
ATOM 802 C CA . GLU A 1 100 ? -21.581 -2.602 50.972 1.00 90.69 100 GLU A CA 1
ATOM 803 C C . GLU A 1 100 ? -21.194 -3.539 49.818 1.00 90.69 100 GLU A C 1
ATOM 805 O O . GLU A 1 100 ? -21.445 -3.230 48.652 1.00 90.69 100 GLU A O 1
ATOM 810 N N . GLU A 1 101 ? -20.635 -4.711 50.126 1.00 92.56 101 GLU A N 1
ATOM 811 C CA . GLU A 1 101 ? -20.259 -5.704 49.114 1.00 92.56 101 GLU A CA 1
ATOM 812 C C . GLU A 1 101 ? -21.475 -6.261 48.360 1.00 92.56 101 GLU A C 1
ATOM 814 O O . GLU A 1 101 ? -21.422 -6.441 47.138 1.00 92.56 101 GLU A O 1
ATOM 819 N N . GLN A 1 102 ? -22.583 -6.517 49.063 1.00 94.12 102 GLN A N 1
ATOM 820 C CA . GLN A 1 102 ? -23.838 -6.937 48.435 1.00 94.12 102 GLN A CA 1
ATOM 821 C C . GLN A 1 102 ? -24.413 -5.843 47.533 1.00 94.12 102 GLN A C 1
ATOM 823 O O . GLN A 1 102 ? -24.851 -6.141 46.421 1.00 94.12 102 GLN A O 1
ATOM 828 N N . LEU A 1 103 ? -24.354 -4.583 47.967 1.00 93.38 103 LEU A N 1
ATOM 829 C CA . LEU A 1 103 ? -24.833 -3.435 47.206 1.00 93.38 103 LEU A CA 1
ATOM 830 C C . LEU A 1 103 ? -24.039 -3.262 45.907 1.00 93.38 103 LEU A C 1
ATOM 832 O O . LEU A 1 103 ? -24.632 -3.129 44.836 1.00 93.38 103 LEU A O 1
ATOM 836 N N . VAL A 1 104 ? -22.706 -3.346 45.975 1.00 94.50 104 VAL A N 1
ATOM 837 C CA . VAL A 1 104 ? -21.834 -3.305 44.789 1.00 94.50 104 VAL A CA 1
ATOM 838 C C . VAL A 1 104 ? -22.180 -4.435 43.821 1.00 94.50 104 VAL A C 1
ATOM 840 O O . VAL A 1 104 ? -22.343 -4.186 42.625 1.00 94.50 104 VAL A O 1
ATOM 843 N N . LYS A 1 105 ? -22.340 -5.670 44.319 1.00 94.75 105 LYS A N 1
ATOM 844 C CA . LYS A 1 105 ? -22.716 -6.822 43.483 1.00 94.75 105 LYS A CA 1
ATOM 845 C C . LYS A 1 105 ? -24.082 -6.621 42.826 1.00 94.75 105 LYS A C 1
ATOM 847 O O . LYS A 1 105 ? -24.197 -6.835 41.621 1.00 94.75 105 LYS A O 1
ATOM 852 N N . ALA A 1 106 ? -25.087 -6.180 43.579 1.00 94.31 106 ALA A N 1
ATOM 853 C CA . ALA A 1 106 ? -26.440 -5.965 43.077 1.00 94.31 106 ALA A CA 1
ATOM 854 C C . ALA A 1 106 ? -26.476 -4.899 41.973 1.00 94.31 106 ALA A C 1
ATOM 856 O O . ALA A 1 106 ? -26.989 -5.159 40.883 1.00 94.31 106 ALA A O 1
ATOM 857 N N . TYR A 1 107 ? -25.859 -3.735 42.205 1.00 94.94 107 TYR A N 1
ATOM 858 C CA . TYR A 1 107 ? -25.791 -2.674 41.198 1.00 94.94 107 TYR A CA 1
ATOM 859 C C . TYR A 1 107 ? -24.986 -3.087 39.971 1.00 94.94 107 TYR A C 1
ATOM 861 O O . TYR A 1 107 ? -25.384 -2.786 38.845 1.00 94.94 107 TYR A O 1
ATOM 869 N N . TYR A 1 108 ? -23.876 -3.804 40.157 1.00 93.94 108 TYR A N 1
ATOM 870 C CA . TYR A 1 108 ? -23.094 -4.279 39.025 1.00 93.94 108 TYR A CA 1
ATOM 871 C C . TYR A 1 108 ? -23.892 -5.271 38.170 1.00 93.94 108 TYR A C 1
ATOM 873 O O . TYR A 1 108 ? -23.947 -5.101 36.953 1.00 93.94 108 TYR A O 1
ATOM 881 N N . VAL A 1 109 ? -24.577 -6.245 38.780 1.00 94.81 109 VAL A N 1
ATOM 882 C CA . VAL A 1 109 ? -25.442 -7.196 38.058 1.00 94.81 109 VAL A CA 1
ATOM 883 C C . VAL A 1 109 ? -26.567 -6.467 37.322 1.00 94.81 109 VAL A C 1
ATOM 885 O O . VAL A 1 109 ? -26.785 -6.733 36.141 1.00 94.81 109 VAL A O 1
ATOM 888 N N . ALA A 1 110 ? -27.214 -5.493 37.968 1.00 94.00 110 ALA A N 1
ATOM 889 C CA . ALA A 1 110 ? -28.238 -4.660 37.338 1.00 94.00 110 ALA A CA 1
ATOM 890 C C . ALA A 1 110 ? -27.692 -3.822 36.164 1.00 94.00 110 ALA A C 1
ATOM 892 O O . ALA A 1 110 ? -28.416 -3.547 35.211 1.00 94.00 110 ALA A O 1
ATOM 893 N N . SER A 1 111 ? -26.408 -3.448 36.187 1.00 93.31 111 SER A N 1
ATOM 894 C CA . SER A 1 111 ? -25.769 -2.685 35.108 1.00 93.31 111 SER A CA 1
ATOM 895 C C . SER A 1 111 ? -25.391 -3.528 33.881 1.00 93.31 111 SER A C 1
ATOM 897 O O . SER A 1 111 ? -25.232 -2.976 32.791 1.00 93.31 111 SER A O 1
ATOM 899 N N . LEU A 1 112 ? -25.268 -4.858 34.008 1.00 92.88 112 LEU A N 1
ATOM 900 C CA . LEU A 1 112 ? -24.784 -5.735 32.929 1.00 92.88 112 LEU A CA 1
ATOM 901 C C . LEU A 1 112 ? -25.595 -5.650 31.620 1.00 92.88 112 LEU A C 1
ATOM 903 O O . LEU A 1 112 ? -24.967 -5.597 30.557 1.00 92.88 112 LEU A O 1
ATOM 907 N N . PRO A 1 113 ? -26.944 -5.611 31.631 1.00 93.75 113 PRO A N 1
ATOM 908 C CA . PRO A 1 113 ? -27.730 -5.456 30.406 1.00 93.75 113 PRO A CA 1
ATOM 909 C C . PRO A 1 113 ? -27.444 -4.126 29.700 1.00 93.75 113 PRO A C 1
ATOM 911 O O . PRO A 1 113 ? -27.285 -4.084 28.480 1.00 93.75 113 PRO A O 1
ATOM 914 N N . HIS A 1 114 ? -27.298 -3.043 30.467 1.00 93.31 114 HIS A N 1
ATOM 915 C CA . HIS A 1 114 ? -26.980 -1.722 29.928 1.00 93.31 114 HIS A CA 1
ATOM 916 C C . HIS A 1 114 ? -25.560 -1.668 29.361 1.00 93.31 114 HIS A C 1
ATOM 918 O O . HIS A 1 114 ? -25.360 -1.144 28.267 1.00 93.31 114 HIS A O 1
ATOM 924 N N . LEU A 1 115 ? -24.588 -2.279 30.046 1.00 92.44 115 LEU A N 1
ATOM 925 C CA . LEU A 1 115 ? -23.223 -2.431 29.539 1.00 92.44 115 LEU A CA 1
ATOM 926 C C . LEU A 1 115 ? -23.200 -3.229 28.229 1.00 92.44 115 LEU A C 1
ATOM 928 O O . LEU A 1 115 ? -22.486 -2.864 27.298 1.00 92.44 115 LEU A O 1
ATOM 932 N N . ARG A 1 116 ? -24.022 -4.277 28.102 1.00 92.94 116 ARG A N 1
ATOM 933 C CA . ARG A 1 116 ? -24.149 -5.026 26.845 1.00 92.94 116 ARG A CA 1
ATOM 934 C C . ARG A 1 116 ? -24.675 -4.147 25.708 1.00 92.94 116 ARG A C 1
ATOM 936 O O . ARG A 1 116 ? -24.090 -4.167 24.632 1.00 92.94 116 ARG A O 1
ATOM 943 N N . ASN A 1 117 ? -25.693 -3.328 25.957 1.00 92.94 117 ASN A N 1
ATOM 944 C CA . ASN A 1 117 ? -26.191 -2.385 24.953 1.00 92.94 117 ASN A CA 1
ATOM 945 C C . ASN A 1 117 ? -25.127 -1.341 24.578 1.00 92.94 117 ASN A C 1
ATOM 947 O O . ASN A 1 117 ? -24.941 -1.041 23.401 1.00 92.94 117 ASN A O 1
ATOM 951 N N . MET A 1 118 ? -24.380 -0.823 25.559 1.00 91.38 118 MET A N 1
ATOM 952 C CA . MET A 1 118 ? -23.266 0.097 25.305 1.00 91.38 118 MET A CA 1
ATOM 953 C C . MET A 1 118 ? -22.178 -0.547 24.445 1.00 91.38 118 MET A C 1
ATOM 955 O O . MET A 1 118 ? -21.642 0.114 23.562 1.00 91.38 118 MET A O 1
ATOM 959 N N . LYS A 1 119 ? -21.879 -1.837 24.640 1.00 93.00 119 LYS A N 1
ATOM 960 C CA . LYS A 1 119 ? -20.953 -2.578 23.774 1.00 93.00 119 LYS A CA 1
ATOM 961 C C . LYS A 1 119 ? -21.404 -2.550 22.314 1.00 93.00 119 LYS A C 1
ATOM 963 O O . LYS A 1 119 ? -20.585 -2.323 21.430 1.00 93.00 119 LYS A O 1
ATOM 968 N N . ASP A 1 120 ? -22.690 -2.774 22.063 1.00 92.50 120 ASP A N 1
ATOM 969 C CA . ASP A 1 120 ? -23.233 -2.779 20.704 1.00 92.50 120 ASP A CA 1
ATOM 970 C C . ASP A 1 120 ? -23.182 -1.382 20.076 1.00 92.50 120 ASP A C 1
ATOM 972 O O . ASP A 1 120 ? -22.873 -1.249 18.894 1.00 92.50 120 ASP A O 1
ATOM 976 N N . VAL A 1 121 ? -23.409 -0.334 20.873 1.00 92.62 121 VAL A N 1
ATOM 977 C CA . VAL A 1 121 ? -23.231 1.060 20.442 1.00 92.62 121 VAL A CA 1
ATOM 978 C C . VAL A 1 121 ? -21.765 1.352 20.113 1.00 92.62 121 VAL A C 1
ATOM 980 O O . VAL A 1 121 ? -21.484 1.851 19.030 1.00 92.62 121 VAL A O 1
ATOM 983 N N . VAL A 1 122 ? -20.822 0.986 20.986 1.00 92.31 122 VAL A N 1
ATOM 984 C CA . VAL A 1 122 ? -19.380 1.168 20.740 1.00 92.31 122 VAL A CA 1
ATOM 985 C C . VAL A 1 122 ? -18.955 0.459 19.456 1.00 92.31 122 VAL A C 1
ATOM 987 O O . VAL A 1 122 ? -18.270 1.057 18.633 1.00 92.31 122 VAL A O 1
ATOM 990 N N . ASN A 1 123 ? -19.414 -0.774 19.234 1.00 91.06 123 ASN A N 1
ATOM 991 C CA . ASN A 1 123 ? -19.119 -1.493 17.995 1.00 91.06 123 ASN A CA 1
ATOM 992 C C . ASN A 1 123 ? -19.679 -0.766 16.764 1.00 91.06 123 ASN A C 1
ATOM 994 O O . ASN A 1 123 ? -19.022 -0.739 15.735 1.00 91.06 123 ASN A O 1
ATOM 998 N N . LYS A 1 124 ? -20.860 -0.142 16.841 1.00 90.62 124 LYS A N 1
ATOM 999 C CA . LYS A 1 124 ? -21.420 0.607 15.700 1.00 90.62 124 LYS A CA 1
ATOM 1000 C C . LYS A 1 124 ? -20.575 1.814 15.291 1.00 90.62 124 LYS A C 1
ATOM 1002 O O . LYS A 1 124 ? -20.565 2.144 14.112 1.00 90.62 124 LYS A O 1
ATOM 1007 N N . PHE A 1 125 ? -19.919 2.476 16.243 1.00 89.75 125 PHE A N 1
ATOM 1008 C CA . PHE A 1 125 ? -19.159 3.702 15.975 1.00 89.75 125 PHE A CA 1
ATOM 1009 C C . PHE A 1 125 ? -17.671 3.461 15.734 1.00 89.75 125 PHE A C 1
ATOM 1011 O O . PHE A 1 125 ? -17.066 4.176 14.946 1.00 89.75 125 PHE A O 1
ATOM 1018 N N . ILE A 1 126 ? -17.082 2.486 16.426 1.00 90.25 126 ILE A N 1
ATOM 1019 C CA . ILE A 1 126 ? -15.633 2.258 16.403 1.00 90.25 126 ILE A CA 1
ATOM 1020 C C . ILE A 1 126 ? -15.253 1.137 15.438 1.00 90.25 126 ILE A C 1
ATOM 1022 O O . ILE A 1 126 ? -14.148 1.146 14.903 1.00 90.25 126 ILE A O 1
ATOM 1026 N N . THR A 1 127 ? -16.134 0.163 15.191 1.00 89.81 127 THR A N 1
ATOM 1027 C CA . THR A 1 127 ? -15.765 -0.954 14.322 1.00 89.81 127 THR A CA 1
ATOM 1028 C C . THR A 1 127 ? -15.767 -0.554 12.863 1.00 89.81 127 THR A C 1
ATOM 1030 O O . THR A 1 127 ? -16.785 -0.138 12.311 1.00 89.81 127 THR A O 1
ATOM 1033 N N . VAL A 1 128 ? -14.622 -0.771 12.221 1.00 87.44 128 VAL A N 1
ATOM 1034 C CA . VAL A 1 128 ? -14.474 -0.567 10.786 1.00 87.44 128 VAL A CA 1
ATOM 1035 C C . VAL A 1 128 ? -15.216 -1.682 10.032 1.00 87.44 128 VAL A C 1
ATOM 1037 O O . VAL A 1 128 ? -14.963 -2.870 10.278 1.00 87.44 128 VAL A O 1
ATOM 1040 N N . PRO A 1 129 ? -16.152 -1.346 9.125 1.00 86.88 129 PRO A N 1
ATOM 1041 C CA . PRO A 1 129 ? -16.847 -2.339 8.314 1.00 86.88 129 PRO A CA 1
ATOM 1042 C C . PRO A 1 129 ? -15.878 -3.123 7.418 1.00 86.88 129 PRO A C 1
ATOM 1044 O O . PRO A 1 129 ? -14.968 -2.550 6.831 1.00 86.88 129 PRO A O 1
ATOM 1047 N N . ASN A 1 130 ? -16.104 -4.431 7.238 1.00 84.00 130 ASN A N 1
ATOM 1048 C CA . ASN A 1 130 ? -15.184 -5.290 6.463 1.00 84.00 130 ASN A CA 1
ATOM 1049 C C . ASN A 1 130 ? -15.060 -4.894 4.976 1.00 84.00 130 ASN A C 1
ATOM 1051 O O . ASN A 1 130 ? -14.170 -5.368 4.281 1.00 84.00 130 ASN A O 1
ATOM 1055 N N . ASN A 1 131 ? -16.014 -4.120 4.467 1.00 85.31 131 ASN A N 1
ATOM 1056 C CA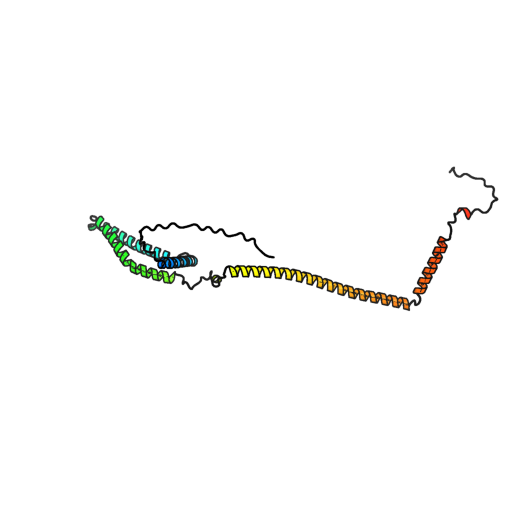 . ASN A 1 131 ? -16.100 -3.661 3.085 1.00 85.31 131 ASN A CA 1
ATOM 1057 C C . ASN A 1 131 ? -15.477 -2.273 2.871 1.00 85.31 131 ASN A C 1
ATOM 1059 O O . ASN A 1 131 ? -15.484 -1.785 1.742 1.00 85.31 131 ASN A O 1
ATOM 1063 N N . VAL A 1 132 ? -14.975 -1.634 3.928 1.00 85.31 132 VAL A N 1
ATOM 1064 C CA . VAL A 1 132 ? -14.352 -0.313 3.861 1.00 85.31 132 VAL A CA 1
ATOM 1065 C C . VAL A 1 132 ? -12.844 -0.477 3.991 1.00 85.31 132 VAL A C 1
ATOM 1067 O O . VAL A 1 132 ? -12.359 -1.090 4.937 1.00 85.31 132 VAL A O 1
ATOM 1070 N N . LEU A 1 133 ? -12.121 0.082 3.024 1.00 86.38 133 LEU A N 1
ATOM 1071 C CA . LEU A 1 133 ? -10.680 0.286 3.100 1.00 86.38 133 LEU A CA 1
ATOM 1072 C C . LEU A 1 133 ? -10.430 1.730 3.527 1.00 86.38 133 LEU A C 1
ATOM 1074 O O . LEU A 1 133 ? -11.096 2.643 3.032 1.00 86.38 133 LEU A O 1
ATOM 1078 N N . ALA A 1 134 ? -9.474 1.922 4.426 1.00 84.62 134 ALA A N 1
ATOM 1079 C CA . ALA A 1 134 ? -8.937 3.225 4.762 1.00 84.62 134 ALA A CA 1
ATOM 1080 C C . ALA A 1 134 ? -8.292 3.860 3.527 1.00 84.62 134 ALA A C 1
ATOM 1082 O O . ALA A 1 134 ? -7.867 3.184 2.585 1.00 84.62 134 ALA A O 1
ATOM 1083 N N . ASP A 1 135 ? -8.209 5.185 3.543 1.00 84.69 135 ASP A N 1
ATOM 1084 C CA . ASP A 1 135 ? -7.667 5.955 2.429 1.00 84.69 135 ASP A CA 1
ATOM 1085 C C . ASP A 1 135 ? -6.209 5.593 2.116 1.00 84.69 135 ASP A C 1
ATOM 1087 O O . ASP A 1 135 ? -5.824 5.555 0.946 1.00 84.69 135 ASP A O 1
ATOM 1091 N N . GLU A 1 136 ? -5.444 5.244 3.148 1.00 83.56 136 GLU A N 1
ATOM 1092 C CA . GLU A 1 136 ? -4.057 4.780 3.057 1.00 83.56 136 GLU A CA 1
ATOM 1093 C C . GLU A 1 136 ? -3.941 3.438 2.312 1.00 83.56 136 GLU A C 1
ATOM 1095 O O . GLU A 1 136 ? -2.995 3.214 1.557 1.00 83.56 136 GLU A O 1
ATOM 1100 N N . ASP A 1 137 ? -4.958 2.579 2.423 1.00 85.69 137 ASP A N 1
ATOM 1101 C CA . ASP A 1 137 ? -4.981 1.243 1.823 1.00 85.69 137 ASP A CA 1
ATOM 1102 C C . ASP A 1 137 ? -5.674 1.200 0.458 1.00 85.69 137 ASP A C 1
ATOM 1104 O O . ASP A 1 137 ? -5.853 0.126 -0.122 1.00 85.69 137 ASP A O 1
ATOM 1108 N N . LYS A 1 138 ? -6.047 2.349 -0.121 1.00 86.81 138 LYS A N 1
ATOM 1109 C CA . LYS A 1 138 ? -6.684 2.398 -1.451 1.00 86.81 138 LYS A CA 1
ATOM 1110 C C . LYS A 1 138 ? -5.862 1.685 -2.527 1.00 86.81 138 LYS A C 1
ATOM 1112 O O . LYS A 1 138 ? -6.443 1.085 -3.431 1.00 86.81 138 LYS A O 1
ATOM 1117 N N . LEU A 1 139 ? -4.530 1.699 -2.419 1.00 82.31 139 LEU A N 1
ATOM 1118 C CA . LEU A 1 139 ? -3.629 0.982 -3.329 1.00 82.31 139 LEU A CA 1
ATOM 1119 C C . LEU A 1 139 ? -3.746 -0.544 -3.201 1.00 82.31 139 LEU A C 1
ATOM 1121 O O . LEU A 1 139 ? -3.584 -1.250 -4.191 1.00 82.31 139 LEU A O 1
ATOM 1125 N N . GLN A 1 140 ? -4.096 -1.053 -2.017 1.00 82.75 140 GLN A N 1
ATOM 1126 C CA . GLN A 1 140 ? -4.313 -2.481 -1.772 1.00 82.75 140 GLN A CA 1
ATOM 1127 C C . GLN A 1 140 ? -5.661 -2.978 -2.310 1.00 82.75 140 GLN A C 1
ATOM 1129 O O . GLN A 1 140 ? -5.918 -4.183 -2.307 1.00 82.75 140 GLN A O 1
ATOM 1134 N N . ARG A 1 141 ? -6.530 -2.077 -2.799 1.00 85.19 141 ARG A N 1
ATOM 1135 C CA . ARG A 1 141 ? -7.788 -2.457 -3.457 1.00 85.19 141 ARG A CA 1
ATOM 1136 C C . ARG A 1 141 ? -7.538 -3.382 -4.647 1.00 85.19 141 ARG A C 1
ATOM 1138 O O . ARG A 1 141 ? -8.324 -4.295 -4.884 1.00 85.19 141 ARG A O 1
ATOM 1145 N N . ILE A 1 142 ? -6.461 -3.133 -5.387 1.00 85.38 142 ILE A N 1
ATOM 1146 C CA . ILE A 1 142 ? -5.982 -4.016 -6.447 1.00 85.38 142 ILE A CA 1
ATOM 1147 C C . ILE A 1 142 ? -4.793 -4.778 -5.873 1.00 85.38 142 ILE A C 1
ATOM 1149 O O . ILE A 1 142 ? -3.714 -4.223 -5.684 1.00 85.38 142 ILE A O 1
ATOM 1153 N N . GLN A 1 143 ? -5.004 -6.054 -5.567 1.00 85.75 143 GLN A N 1
ATOM 1154 C CA . GLN A 1 143 ? -3.945 -6.913 -5.055 1.00 85.75 143 GLN A CA 1
ATOM 1155 C C . GLN A 1 143 ? -3.237 -7.583 -6.221 1.00 85.75 143 GLN A C 1
ATOM 1157 O O . GLN A 1 143 ? -3.868 -8.269 -7.021 1.00 85.75 143 GLN A O 1
ATOM 1162 N N . TYR A 1 144 ? -1.922 -7.406 -6.288 1.00 86.62 144 TYR A N 1
ATOM 1163 C CA . TYR A 1 144 ? -1.084 -8.148 -7.216 1.00 86.62 144 TYR A CA 1
ATOM 1164 C C . TYR A 1 144 ? -0.585 -9.415 -6.543 1.00 86.62 144 TYR A C 1
ATOM 1166 O O . TYR A 1 144 ? -0.046 -9.392 -5.433 1.00 86.62 144 TYR A O 1
ATOM 1174 N N . THR A 1 145 ? -0.728 -10.536 -7.233 1.00 91.50 145 THR A N 1
ATOM 1175 C CA . THR A 1 145 ? -0.080 -11.772 -6.818 1.00 91.50 145 THR A CA 1
ATOM 1176 C C . THR A 1 145 ? 1.435 -11.639 -6.959 1.00 91.50 145 THR A C 1
ATOM 1178 O O . THR A 1 145 ? 1.962 -10.880 -7.778 1.00 91.50 145 THR A O 1
ATOM 1181 N N . LYS A 1 146 ? 2.175 -12.438 -6.184 1.00 92.25 146 LYS A N 1
ATOM 1182 C CA . LYS A 1 146 ? 3.643 -12.462 -6.258 1.00 92.25 146 LYS A CA 1
ATOM 1183 C C . LYS A 1 146 ? 4.143 -12.764 -7.678 1.00 92.25 146 LYS A C 1
ATOM 1185 O O . LYS A 1 146 ? 5.152 -12.212 -8.104 1.00 92.25 146 LYS A O 1
ATOM 1190 N N . VAL A 1 147 ? 3.424 -13.614 -8.414 1.00 94.00 147 VAL A N 1
ATOM 1191 C CA . VAL A 1 147 ? 3.761 -13.986 -9.796 1.00 94.00 147 VAL A CA 1
ATOM 1192 C C . VAL A 1 147 ? 3.598 -12.794 -10.739 1.00 94.00 147 VAL A C 1
ATOM 1194 O O . VAL A 1 147 ? 4.492 -12.520 -11.539 1.00 94.00 147 VAL A O 1
ATOM 1197 N N . GLU A 1 148 ? 2.502 -12.046 -10.617 1.00 93.06 148 GLU A N 1
ATOM 1198 C CA . GLU A 1 148 ? 2.266 -10.839 -11.417 1.00 93.06 148 GLU A CA 1
ATOM 1199 C C . GLU A 1 148 ? 3.312 -9.763 -11.141 1.00 93.06 148 GLU A C 1
ATOM 1201 O O . GLU A 1 148 ? 3.824 -9.156 -12.081 1.00 93.06 148 GLU A O 1
ATOM 1206 N N . PHE A 1 149 ? 3.688 -9.571 -9.876 1.00 92.94 149 PHE A N 1
ATOM 1207 C CA . PHE A 1 149 ? 4.724 -8.612 -9.503 1.00 92.94 149 PHE A CA 1
ATOM 1208 C C . PHE A 1 149 ? 6.083 -8.950 -10.137 1.00 92.94 149 PHE A C 1
ATOM 1210 O O . PHE A 1 149 ? 6.737 -8.084 -10.726 1.00 92.94 149 PHE A O 1
ATOM 1217 N N . VAL A 1 150 ? 6.493 -10.222 -10.077 1.00 95.44 150 VAL A N 1
ATOM 1218 C CA . VAL A 1 150 ? 7.740 -10.691 -10.704 1.00 95.44 150 VAL A CA 1
ATOM 1219 C C . VAL A 1 150 ? 7.682 -10.521 -12.223 1.00 95.44 150 VAL A C 1
ATOM 1221 O O . VAL A 1 150 ? 8.642 -10.043 -12.826 1.00 95.44 150 VAL A O 1
ATOM 1224 N N . ASN A 1 151 ? 6.548 -10.844 -12.847 1.00 96.25 151 ASN A N 1
ATOM 1225 C CA . ASN A 1 151 ? 6.365 -10.674 -14.287 1.00 96.25 151 ASN A CA 1
ATOM 1226 C C . ASN A 1 151 ? 6.439 -9.195 -14.711 1.00 96.25 151 ASN A C 1
ATOM 1228 O O . ASN A 1 151 ? 7.091 -8.866 -15.700 1.00 96.25 151 ASN A O 1
ATOM 1232 N N . MET A 1 152 ? 5.819 -8.287 -13.950 1.00 94.50 152 MET A N 1
ATOM 1233 C CA . MET A 1 152 ? 5.910 -6.845 -14.202 1.00 94.50 152 MET A CA 1
ATOM 1234 C C . MET A 1 152 ? 7.341 -6.327 -14.054 1.00 94.50 152 MET A C 1
ATOM 1236 O O . MET A 1 152 ? 7.804 -5.566 -14.901 1.00 94.50 152 MET A O 1
ATOM 1240 N N . SER A 1 153 ? 8.059 -6.791 -13.032 1.00 95.31 153 SER A N 1
ATOM 1241 C CA . SER A 1 153 ? 9.459 -6.417 -12.800 1.00 95.31 153 SER A CA 1
ATOM 1242 C C . SER A 1 153 ? 10.359 -6.868 -13.951 1.00 95.31 153 SER A C 1
ATOM 1244 O O . SER A 1 153 ? 11.157 -6.084 -14.459 1.00 95.31 153 SER A O 1
ATOM 1246 N N . LYS A 1 154 ? 10.166 -8.099 -14.439 1.00 96.88 154 LYS A N 1
ATOM 1247 C CA . LYS A 1 154 ? 10.900 -8.620 -15.595 1.00 96.88 154 LYS A CA 1
ATOM 1248 C C . LYS A 1 154 ? 10.611 -7.821 -16.869 1.00 96.88 154 LYS A C 1
ATOM 1250 O O . LYS A 1 154 ? 11.539 -7.437 -17.575 1.00 96.88 154 LYS A O 1
ATOM 1255 N N . LYS A 1 155 ? 9.340 -7.509 -17.146 1.00 97.00 155 LYS A N 1
ATOM 1256 C CA . LYS A 1 155 ? 8.965 -6.663 -18.295 1.00 97.00 155 LYS A CA 1
ATOM 1257 C C . LYS A 1 155 ? 9.589 -5.273 -18.210 1.00 97.00 155 LYS A C 1
ATOM 1259 O O . LYS A 1 155 ? 10.026 -4.736 -19.225 1.00 97.00 155 LYS A O 1
ATOM 1264 N N . LEU A 1 156 ? 9.640 -4.688 -17.014 1.00 97.69 156 LEU A N 1
ATOM 1265 C CA . LEU A 1 156 ? 10.278 -3.393 -16.800 1.00 97.69 156 LEU A CA 1
ATOM 1266 C C . LEU A 1 156 ? 11.771 -3.449 -17.149 1.00 97.69 156 LEU A C 1
ATOM 1268 O O . LEU A 1 156 ? 12.260 -2.577 -17.866 1.00 97.69 156 LEU A O 1
ATOM 1272 N N . GLU A 1 157 ? 12.477 -4.486 -16.702 1.00 97.50 157 GLU A N 1
ATOM 1273 C CA . GLU A 1 157 ? 13.888 -4.690 -17.032 1.00 97.50 157 GLU A CA 1
ATOM 1274 C C . GLU A 1 157 ? 14.102 -4.874 -18.543 1.00 97.50 157 GLU A C 1
ATOM 1276 O O . GLU A 1 157 ? 14.968 -4.229 -19.140 1.00 97.50 157 GLU A O 1
ATOM 1281 N N . GLU A 1 158 ? 13.263 -5.680 -19.198 1.00 97.75 158 GLU A N 1
ATOM 1282 C CA . GLU A 1 158 ? 13.296 -5.866 -20.652 1.00 97.75 158 GLU A CA 1
ATOM 1283 C C . GLU A 1 158 ? 13.105 -4.539 -21.404 1.00 97.75 158 GLU A C 1
ATOM 1285 O O . GLU A 1 158 ? 13.845 -4.249 -22.354 1.00 97.75 158 GLU A O 1
ATOM 1290 N N . PHE A 1 159 ? 12.165 -3.696 -20.964 1.00 97.94 159 PHE A N 1
ATOM 1291 C CA . PHE A 1 159 ? 11.949 -2.376 -21.555 1.00 97.94 159 PHE A CA 1
ATOM 1292 C C . PHE A 1 159 ? 13.120 -1.428 -21.325 1.00 97.94 159 PHE A C 1
ATOM 1294 O O . PHE A 1 159 ? 13.516 -0.729 -22.257 1.00 97.94 159 PHE A O 1
ATOM 1301 N N . GLN A 1 160 ? 13.723 -1.431 -20.137 1.00 97.62 160 GLN A N 1
ATOM 1302 C CA . GLN A 1 160 ? 14.908 -0.619 -19.862 1.00 97.62 160 GLN A CA 1
ATOM 1303 C C . GLN A 1 160 ? 16.091 -1.032 -20.743 1.00 97.62 160 GLN A C 1
ATOM 1305 O O . GLN A 1 160 ? 16.769 -0.176 -21.312 1.00 97.62 160 GLN A O 1
ATOM 1310 N N . GLN A 1 161 ? 16.319 -2.335 -20.916 1.00 97.62 161 GLN A N 1
ATOM 1311 C CA . GLN A 1 161 ? 17.374 -2.832 -21.800 1.00 97.62 161 GLN A CA 1
ATOM 1312 C C . GLN A 1 161 ? 17.091 -2.488 -23.265 1.00 97.62 161 GLN A C 1
ATOM 1314 O O . GLN A 1 161 ? 17.992 -2.078 -23.998 1.00 97.62 161 GLN A O 1
ATOM 1319 N N . ARG A 1 162 ? 15.830 -2.596 -23.699 1.00 97.62 162 ARG A N 1
ATOM 1320 C CA . ARG A 1 162 ? 15.417 -2.177 -25.042 1.00 97.62 162 ARG A CA 1
ATOM 1321 C C . ARG A 1 162 ? 15.632 -0.680 -25.258 1.00 97.62 162 ARG A C 1
ATOM 1323 O O . ARG A 1 162 ? 16.141 -0.310 -26.312 1.00 97.62 162 ARG A O 1
ATOM 1330 N N . ALA A 1 163 ? 15.295 0.153 -24.278 1.00 97.44 163 ALA A N 1
ATOM 1331 C CA . ALA A 1 163 ? 15.513 1.593 -24.343 1.00 97.44 163 ALA A CA 1
ATOM 1332 C C . ALA A 1 163 ? 17.007 1.922 -24.469 1.00 97.44 163 ALA A C 1
ATOM 1334 O O . ALA A 1 163 ? 17.382 2.666 -25.366 1.00 97.44 163 ALA A O 1
ATOM 1335 N N . LYS A 1 164 ? 17.876 1.291 -23.665 1.00 97.44 164 LYS A N 1
ATOM 1336 C CA . LYS A 1 164 ? 19.337 1.464 -23.770 1.00 97.44 164 LYS A CA 1
ATOM 1337 C C . LYS A 1 164 ? 19.863 1.115 -25.162 1.00 97.44 164 LYS A C 1
ATOM 1339 O O . LYS A 1 164 ? 20.595 1.905 -25.752 1.00 97.44 164 LYS A O 1
ATOM 1344 N N . ARG A 1 165 ? 19.457 -0.037 -25.711 1.00 97.25 165 ARG 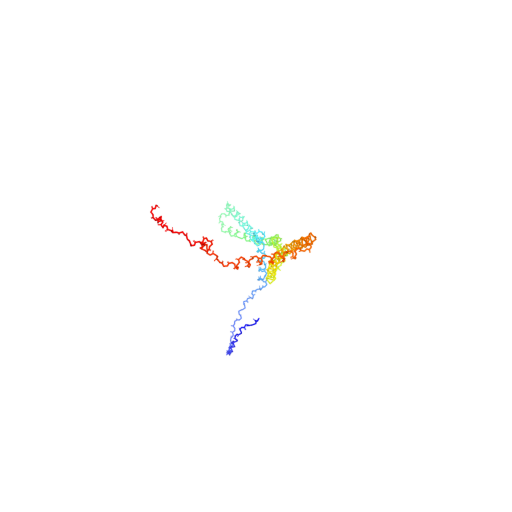A N 1
ATOM 1345 C CA . ARG A 1 165 ? 19.846 -0.449 -27.072 1.00 97.25 165 ARG A CA 1
ATOM 1346 C C . ARG A 1 165 ? 19.361 0.539 -28.130 1.00 97.25 165 ARG A C 1
ATOM 1348 O O . ARG A 1 165 ? 20.122 0.881 -29.026 1.00 97.25 165 ARG A O 1
ATOM 1355 N N . ALA A 1 166 ? 18.122 1.015 -28.010 1.00 97.69 166 ALA A N 1
ATOM 1356 C CA . ALA A 1 166 ? 17.569 2.007 -28.925 1.00 97.69 166 ALA A CA 1
ATOM 1357 C C . ALA A 1 166 ? 18.335 3.337 -28.859 1.00 97.69 166 ALA A C 1
ATOM 1359 O O . ALA A 1 166 ? 18.596 3.931 -29.899 1.00 97.69 166 ALA A O 1
ATOM 1360 N N . THR A 1 167 ? 18.749 3.778 -27.669 1.00 97.62 167 THR A N 1
ATOM 1361 C CA . THR A 1 167 ? 19.563 4.990 -27.504 1.00 97.62 167 THR A CA 1
ATOM 1362 C C . THR A 1 167 ? 20.919 4.863 -28.192 1.00 97.62 167 THR A C 1
ATOM 1364 O O . THR A 1 167 ? 21.310 5.776 -28.912 1.00 97.62 167 THR A O 1
ATOM 1367 N N . VAL A 1 168 ? 21.613 3.733 -28.012 1.00 97.38 168 VAL A N 1
ATOM 1368 C CA . VAL A 1 168 ? 22.910 3.483 -28.668 1.00 97.38 168 VAL A CA 1
ATOM 1369 C C . VAL A 1 168 ? 22.752 3.444 -30.186 1.00 97.38 168 VAL A C 1
ATOM 1371 O O . VAL A 1 168 ? 23.501 4.110 -30.893 1.00 97.38 168 VAL A O 1
ATOM 1374 N N . LEU A 1 169 ? 21.741 2.730 -30.689 1.00 97.75 169 LEU A N 1
ATOM 1375 C CA . LEU A 1 169 ? 21.458 2.681 -32.123 1.00 97.75 169 LEU A CA 1
ATOM 1376 C C . LEU A 1 169 ? 21.151 4.076 -32.685 1.00 97.75 169 LEU A C 1
ATOM 1378 O O . LEU A 1 169 ? 21.669 4.445 -33.730 1.00 97.75 169 LEU A O 1
ATOM 1382 N N . ASN A 1 170 ? 20.346 4.874 -31.983 1.00 97.94 170 ASN A N 1
ATOM 1383 C CA . ASN A 1 170 ? 20.013 6.229 -32.416 1.00 97.94 170 ASN A CA 1
ATOM 1384 C C . ASN A 1 170 ? 21.238 7.160 -32.422 1.00 97.94 170 ASN A C 1
ATOM 1386 O O . ASN A 1 170 ? 21.310 8.066 -33.245 1.00 97.94 170 ASN A O 1
ATOM 1390 N N . ALA A 1 171 ? 22.203 6.954 -31.522 1.00 97.25 171 ALA A N 1
ATOM 1391 C CA . ALA A 1 171 ? 23.467 7.686 -31.551 1.00 97.25 171 ALA A CA 1
ATOM 1392 C C . ALA A 1 171 ? 24.306 7.304 -32.782 1.00 97.25 171 ALA A C 1
ATOM 1394 O O . ALA A 1 171 ? 24.702 8.191 -33.530 1.00 97.25 171 ALA A O 1
ATOM 1395 N N . ALA A 1 172 ? 24.473 6.004 -33.049 1.00 97.19 172 ALA A N 1
ATOM 1396 C CA . ALA A 1 172 ? 25.209 5.523 -34.221 1.00 97.19 172 ALA A CA 1
ATOM 1397 C C . ALA A 1 172 ? 24.591 6.018 -35.541 1.00 97.19 172 ALA A C 1
ATOM 1399 O O . ALA A 1 172 ? 25.295 6.513 -36.412 1.00 97.19 172 ALA A O 1
ATOM 1400 N N . LEU A 1 173 ? 23.260 5.979 -35.660 1.00 97.25 173 LEU A N 1
ATOM 1401 C CA . LEU A 1 173 ? 22.563 6.481 -36.849 1.00 97.25 173 LEU A CA 1
ATOM 1402 C C . LEU A 1 173 ? 22.766 7.989 -37.066 1.00 97.25 173 LEU A C 1
ATOM 1404 O O . LEU A 1 173 ? 22.818 8.442 -38.206 1.00 97.25 173 LEU A O 1
ATOM 1408 N N . LYS A 1 174 ? 22.894 8.782 -35.994 1.00 97.50 174 LYS A N 1
ATOM 1409 C CA . LYS A 1 174 ? 23.215 10.214 -36.111 1.00 97.50 174 LYS A CA 1
ATOM 1410 C C . LYS A 1 174 ? 24.642 10.442 -36.599 1.00 97.50 174 LYS A C 1
ATOM 1412 O O . LYS A 1 174 ? 24.857 11.342 -37.405 1.00 97.50 174 LYS A O 1
ATOM 1417 N N . GLU A 1 175 ? 25.591 9.638 -36.128 1.00 96.62 175 GLU A N 1
ATOM 1418 C CA . GLU A 1 175 ? 26.978 9.685 -36.601 1.00 96.62 175 GLU A CA 1
ATOM 1419 C C . GLU A 1 175 ? 27.068 9.303 -38.086 1.00 96.62 175 GLU A C 1
ATOM 1421 O O . GLU A 1 175 ? 27.692 10.020 -38.866 1.00 96.62 175 GLU A O 1
ATOM 1426 N N . GLU A 1 176 ? 26.382 8.236 -38.509 1.00 96.12 176 GLU A N 1
ATOM 1427 C CA . GLU A 1 176 ? 26.322 7.830 -39.921 1.00 96.12 176 GLU A CA 1
ATOM 1428 C C . GLU A 1 176 ? 25.691 8.904 -40.813 1.00 96.12 176 GLU A C 1
ATOM 1430 O O . GLU A 1 176 ? 26.177 9.171 -41.916 1.00 96.12 176 GLU A O 1
ATOM 1435 N N . LEU A 1 177 ? 24.633 9.560 -40.334 1.00 96.88 177 LEU A N 1
ATOM 1436 C CA . LEU A 1 177 ? 23.995 10.658 -41.054 1.00 96.88 177 LEU A CA 1
ATOM 1437 C C . LEU A 1 177 ? 24.968 11.830 -41.244 1.00 96.88 177 LEU A C 1
ATOM 1439 O O . LEU A 1 177 ? 25.118 12.319 -42.363 1.00 96.88 177 LEU A O 1
ATOM 1443 N N . GLN A 1 178 ? 25.699 12.215 -40.196 1.00 96.25 178 GLN A N 1
ATOM 1444 C CA . GLN A 1 178 ? 26.708 13.272 -40.277 1.00 96.25 178 GLN A CA 1
ATOM 1445 C C . GLN A 1 178 ? 27.849 12.914 -41.246 1.00 96.25 178 GLN A C 1
ATOM 1447 O O . GLN A 1 178 ? 28.295 13.761 -42.021 1.00 96.25 178 GLN A O 1
ATOM 1452 N N . LEU A 1 179 ? 28.313 11.660 -41.239 1.00 96.19 179 LEU A N 1
ATOM 1453 C CA . LEU A 1 179 ? 29.323 11.179 -42.188 1.00 96.19 179 LEU A CA 1
ATOM 1454 C C . LEU A 1 179 ? 28.816 11.233 -43.632 1.00 96.19 179 LEU A C 1
ATOM 1456 O O . LEU A 1 179 ? 29.555 11.623 -44.535 1.00 96.19 179 LEU A O 1
ATOM 1460 N N . THR A 1 180 ? 27.551 10.877 -43.852 1.00 95.69 180 THR A N 1
ATOM 1461 C CA . THR A 1 180 ? 26.928 10.912 -45.181 1.00 95.69 180 THR A CA 1
ATOM 1462 C C . THR A 1 180 ? 26.824 12.344 -45.706 1.00 95.69 180 THR A C 1
ATOM 1464 O O . THR A 1 180 ? 27.140 12.601 -46.868 1.00 95.69 180 THR A O 1
ATOM 1467 N N . GLU A 1 181 ? 26.449 13.297 -44.850 1.00 95.31 181 GLU A N 1
ATOM 1468 C CA . GLU A 1 181 ? 26.430 14.723 -45.196 1.00 95.31 181 GLU A CA 1
ATOM 1469 C C . GLU A 1 181 ? 27.829 15.241 -45.558 1.00 95.31 181 GLU A C 1
ATOM 1471 O O . GLU A 1 181 ? 27.997 15.917 -46.575 1.00 95.31 181 GLU A O 1
ATOM 1476 N N . GLN A 1 182 ? 28.855 14.879 -44.779 1.00 95.31 182 GLN A N 1
ATOM 1477 C CA . GLN A 1 182 ? 30.244 15.234 -45.093 1.00 95.31 182 GLN A CA 1
ATOM 1478 C C . GLN A 1 182 ? 30.700 14.632 -46.423 1.00 95.31 182 GLN A C 1
ATOM 1480 O O . GLN A 1 182 ? 31.328 15.319 -47.231 1.00 95.31 182 GLN A O 1
ATOM 1485 N N . TYR A 1 183 ? 30.362 13.368 -46.680 1.00 95.50 183 TYR A N 1
ATOM 1486 C CA . TYR A 1 183 ? 30.684 12.707 -47.939 1.00 95.50 183 TYR A CA 1
ATOM 1487 C C . TYR A 1 183 ? 30.056 13.428 -49.138 1.00 95.50 183 TYR A C 1
ATOM 1489 O O . TYR A 1 183 ? 30.740 13.645 -50.137 1.00 95.50 183 TYR A O 1
ATOM 1497 N N . LEU A 1 184 ? 28.797 13.863 -49.026 1.00 95.19 184 LEU A N 1
ATOM 1498 C CA . LEU A 1 184 ? 28.114 14.619 -50.078 1.00 95.19 184 LEU A CA 1
ATOM 1499 C C . LEU A 1 184 ? 28.849 15.930 -50.405 1.00 95.19 184 LEU A C 1
ATOM 1501 O O . LEU A 1 184 ? 29.062 16.245 -51.574 1.00 95.19 184 LEU A O 1
ATOM 1505 N N . ILE A 1 185 ? 29.293 16.661 -49.376 1.00 94.12 185 ILE A N 1
ATOM 1506 C CA . ILE A 1 185 ? 30.081 17.892 -49.543 1.00 94.12 185 ILE A CA 1
ATOM 1507 C C . ILE A 1 185 ? 31.412 17.592 -50.248 1.00 94.12 185 ILE A C 1
ATOM 1509 O O . ILE A 1 185 ? 31.841 18.341 -51.125 1.00 94.12 185 ILE A O 1
ATOM 1513 N N . HIS A 1 186 ? 32.090 16.503 -49.879 1.00 93.75 186 HIS A N 1
ATOM 1514 C CA . HIS A 1 186 ? 33.340 16.107 -50.529 1.00 93.75 186 HIS A CA 1
ATOM 1515 C C . HIS A 1 186 ? 33.143 15.688 -51.988 1.00 93.75 186 HIS A C 1
ATOM 1517 O O . HIS A 1 186 ? 33.982 16.030 -52.822 1.00 93.75 186 HIS A O 1
ATOM 1523 N N . ALA A 1 187 ? 32.051 14.992 -52.302 1.00 95.31 187 ALA A N 1
ATOM 1524 C CA . ALA A 1 187 ? 31.707 14.617 -53.667 1.00 95.31 187 ALA A CA 1
ATOM 1525 C C . ALA A 1 187 ? 31.477 15.859 -54.548 1.00 95.31 187 ALA A C 1
ATOM 1527 O O . ALA A 1 187 ? 32.143 15.993 -55.571 1.00 95.31 187 ALA A O 1
ATOM 1528 N N . ASP A 1 188 ? 30.655 16.816 -54.097 1.00 95.25 188 ASP A N 1
ATOM 1529 C CA . ASP A 1 188 ? 30.414 18.075 -54.825 1.00 95.25 188 ASP A CA 1
ATOM 1530 C C . ASP A 1 188 ? 31.713 18.865 -55.055 1.00 95.25 188 ASP A C 1
ATOM 1532 O O . ASP A 1 188 ? 32.004 19.324 -56.160 1.00 95.25 188 ASP A O 1
ATOM 1536 N N . ASN A 1 189 ? 32.565 18.964 -54.029 1.00 94.38 189 ASN A N 1
ATOM 1537 C CA . ASN A 1 189 ? 33.861 19.628 -54.163 1.00 94.38 189 ASN A CA 1
ATOM 1538 C C . ASN A 1 189 ? 34.782 18.931 -55.175 1.00 94.38 189 ASN A C 1
ATOM 1540 O O . ASN A 1 189 ? 35.481 19.611 -55.929 1.00 94.38 189 ASN A O 1
ATOM 1544 N N . ASN A 1 190 ? 34.792 17.597 -55.210 1.00 94.81 190 ASN A N 1
ATOM 1545 C CA . ASN A 1 190 ? 35.574 16.837 -56.184 1.00 94.81 190 ASN A CA 1
ATOM 1546 C C . ASN A 1 190 ? 35.058 17.038 -57.611 1.00 94.81 190 ASN A C 1
ATOM 1548 O O . ASN A 1 190 ? 35.868 17.224 -58.522 1.00 94.81 190 ASN A O 1
ATOM 1552 N N . ASP A 1 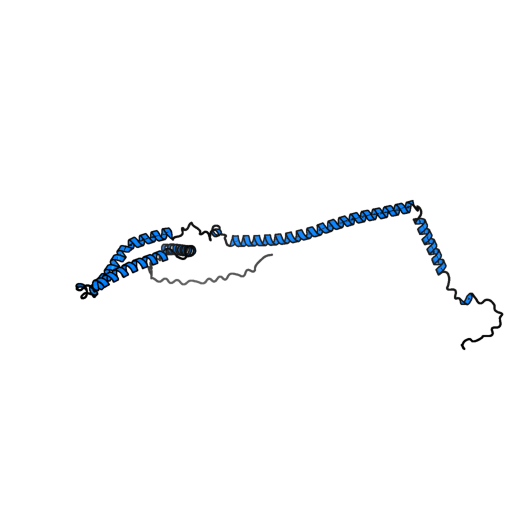191 ? 33.742 17.064 -57.810 1.00 95.00 191 ASP A N 1
ATOM 1553 C CA . ASP A 1 191 ? 33.141 17.339 -59.117 1.00 95.00 191 ASP A CA 1
ATOM 1554 C C . ASP A 1 191 ? 33.509 18.750 -59.598 1.00 95.00 191 ASP A C 1
ATOM 1556 O O . ASP A 1 191 ? 33.946 18.934 -60.737 1.00 95.00 191 ASP A O 1
ATOM 1560 N N . ARG A 1 192 ? 33.450 19.747 -58.705 1.00 94.94 192 ARG A N 1
ATOM 1561 C CA . ARG A 1 192 ? 33.886 21.123 -58.996 1.00 94.94 192 ARG A CA 1
ATOM 1562 C C . ARG A 1 192 ? 35.371 21.206 -59.347 1.00 94.94 192 ARG A C 1
ATOM 1564 O O . ARG A 1 192 ? 35.733 21.887 -60.304 1.00 94.94 192 ARG A O 1
ATOM 1571 N N . LEU A 1 193 ? 36.241 20.523 -58.600 1.00 94.25 193 LEU A N 1
ATOM 1572 C CA . LEU A 1 193 ? 37.677 20.468 -58.902 1.00 94.25 193 LEU A CA 1
ATOM 1573 C C . LEU A 1 193 ? 37.942 19.801 -60.253 1.00 94.25 193 LEU A C 1
ATOM 1575 O O . LEU A 1 193 ? 38.773 20.285 -61.020 1.00 94.25 193 LEU A O 1
ATOM 1579 N N . THR A 1 194 ? 37.210 18.732 -60.560 1.00 94.69 194 THR A N 1
ATOM 1580 C CA . THR A 1 194 ? 37.311 18.021 -61.837 1.00 94.69 194 THR A CA 1
ATOM 1581 C C . THR A 1 194 ? 36.937 18.948 -62.989 1.00 94.69 194 THR A C 1
ATOM 1583 O O . THR A 1 194 ? 37.724 19.096 -63.921 1.00 94.69 194 THR A O 1
ATOM 1586 N N . GLN A 1 195 ? 35.827 19.685 -62.874 1.00 94.81 195 GLN A N 1
ATOM 1587 C CA . GLN A 1 195 ? 35.433 20.691 -63.866 1.00 94.81 195 GLN A CA 1
ATOM 1588 C C . GLN A 1 195 ? 36.492 21.788 -64.048 1.00 94.81 195 GLN A C 1
ATOM 1590 O O . GLN A 1 195 ? 36.788 22.173 -65.177 1.00 94.81 195 GLN A O 1
ATOM 1595 N N . ILE A 1 196 ? 37.100 22.289 -62.964 1.00 94.12 196 ILE A N 1
ATOM 1596 C CA . ILE A 1 196 ? 38.173 23.297 -63.053 1.00 94.12 196 ILE A CA 1
ATOM 1597 C C . ILE A 1 196 ? 39.380 22.742 -63.820 1.00 94.12 196 ILE A C 1
ATOM 1599 O O . ILE A 1 196 ? 39.921 23.427 -64.690 1.00 94.12 196 ILE A O 1
ATOM 1603 N N . ILE A 1 197 ? 39.798 21.509 -63.521 1.00 92.56 197 ILE A N 1
ATOM 1604 C CA . ILE A 1 197 ? 40.921 20.855 -64.205 1.00 92.56 197 ILE A CA 1
ATOM 1605 C C . ILE A 1 197 ? 40.595 20.650 -65.686 1.00 92.56 197 ILE A C 1
ATOM 1607 O O . ILE A 1 197 ? 41.418 20.979 -66.540 1.00 92.56 197 ILE A O 1
ATOM 1611 N N . GLU A 1 198 ? 39.406 20.141 -66.002 1.00 92.38 198 GLU A N 1
ATOM 1612 C CA . GLU A 1 198 ? 38.962 19.918 -67.380 1.00 92.38 198 GLU A CA 1
ATOM 1613 C C . GLU A 1 198 ? 38.925 21.222 -68.182 1.00 92.38 198 GLU A C 1
ATOM 1615 O O . GLU A 1 198 ? 39.468 21.277 -69.289 1.00 92.38 198 GLU A O 1
ATOM 1620 N N . ASN A 1 199 ? 38.378 22.289 -67.596 1.00 91.50 199 ASN A N 1
ATOM 1621 C CA . ASN A 1 199 ? 38.354 23.616 -68.204 1.00 91.50 199 ASN A CA 1
ATOM 1622 C C . ASN A 1 199 ? 39.773 24.154 -68.430 1.00 91.50 199 ASN A C 1
ATOM 1624 O O . ASN A 1 199 ? 40.090 24.585 -69.536 1.00 91.50 199 ASN A O 1
ATOM 1628 N N . GLY A 1 200 ? 40.665 24.053 -67.439 1.00 88.12 200 GLY A N 1
ATOM 1629 C CA . GLY A 1 200 ? 42.058 24.491 -67.577 1.00 88.12 200 GLY A CA 1
ATOM 1630 C C . GLY A 1 200 ? 42.830 23.708 -68.646 1.00 88.12 200 GLY A C 1
ATOM 1631 O O . GLY A 1 200 ? 43.577 24.285 -69.438 1.00 88.12 200 GLY A O 1
ATOM 1632 N N . VAL A 1 201 ? 42.620 22.391 -68.738 1.00 85.12 201 VAL A N 1
ATOM 1633 C CA . VAL A 1 201 ? 43.201 21.560 -69.805 1.00 85.12 201 VAL A CA 1
ATOM 1634 C C . VAL A 1 201 ? 42.654 21.970 -71.174 1.00 85.12 201 VAL A C 1
ATOM 1636 O O . VAL A 1 201 ? 43.425 22.058 -72.136 1.00 85.12 201 VAL A O 1
ATOM 1639 N N . ALA A 1 202 ? 41.350 22.241 -71.278 1.00 85.00 202 ALA A N 1
ATOM 1640 C CA . ALA A 1 202 ? 40.732 22.720 -72.509 1.00 85.00 202 ALA A CA 1
ATOM 1641 C C . ALA A 1 202 ? 41.296 24.087 -72.930 1.00 85.00 202 ALA A C 1
ATOM 1643 O O . ALA A 1 202 ? 41.687 24.246 -74.086 1.00 85.00 202 ALA A O 1
ATOM 1644 N N . GLU A 1 203 ? 41.434 25.037 -72.004 1.00 84.62 203 GLU A N 1
ATOM 1645 C CA . GLU A 1 203 ? 42.034 26.353 -72.252 1.00 84.62 203 GLU A CA 1
ATOM 1646 C C . GLU A 1 203 ? 43.488 26.251 -72.725 1.00 84.62 203 GLU A C 1
ATOM 1648 O O . GLU A 1 203 ? 43.843 26.842 -73.746 1.00 84.62 203 GLU A O 1
ATOM 1653 N N . ILE A 1 204 ? 44.328 25.450 -72.058 1.00 83.06 204 ILE A N 1
ATOM 1654 C CA . ILE A 1 204 ? 45.725 25.225 -72.470 1.00 83.06 204 ILE A CA 1
ATOM 1655 C C . ILE A 1 204 ? 45.781 24.613 -73.872 1.00 83.06 204 ILE A C 1
ATOM 1657 O O . ILE A 1 204 ? 46.613 25.002 -74.696 1.00 83.06 204 ILE A O 1
ATOM 1661 N N . LYS A 1 205 ? 44.888 23.664 -74.168 1.00 81.06 205 LYS A N 1
ATOM 1662 C CA . LYS A 1 205 ? 44.790 23.047 -75.493 1.00 81.06 205 LYS A CA 1
ATOM 1663 C C . LYS A 1 205 ? 44.360 24.059 -76.560 1.00 81.06 205 LYS A C 1
ATOM 1665 O O . LYS A 1 205 ? 44.870 23.990 -77.673 1.00 81.06 205 LYS A O 1
ATOM 1670 N N . MET A 1 206 ? 43.476 25.002 -76.232 1.00 79.44 206 MET A N 1
ATOM 1671 C CA . MET A 1 206 ? 43.028 26.060 -77.146 1.00 79.44 206 MET A CA 1
ATOM 1672 C C . MET A 1 206 ? 44.103 27.133 -77.368 1.00 79.44 206 MET A C 1
ATOM 1674 O O . MET A 1 206 ? 44.411 27.464 -78.510 1.00 79.44 206 MET A O 1
ATOM 1678 N N . ALA A 1 207 ? 44.722 27.642 -76.299 1.00 78.50 207 ALA A N 1
ATOM 1679 C CA . ALA A 1 207 ? 45.776 28.657 -76.373 1.00 78.50 207 ALA A CA 1
ATOM 1680 C C . ALA A 1 207 ? 47.067 28.110 -77.004 1.00 78.50 207 ALA A C 1
ATOM 1682 O O . ALA A 1 207 ? 47.827 28.833 -77.657 1.00 78.50 207 ALA A O 1
ATOM 1683 N N . HIS A 1 208 ? 47.332 26.816 -76.820 1.00 70.44 208 HIS A N 1
ATOM 1684 C CA . HIS A 1 208 ? 48.547 26.169 -77.280 1.00 70.44 208 HIS A CA 1
ATOM 1685 C C . HIS A 1 208 ? 48.256 24.757 -77.848 1.00 70.44 208 HIS A C 1
ATOM 1687 O O . HIS A 1 208 ? 48.575 23.736 -77.231 1.00 70.44 208 HIS A O 1
ATOM 1693 N N . PRO A 1 209 ? 47.752 24.657 -79.091 1.00 72.94 209 PRO A N 1
ATOM 1694 C CA . PRO A 1 209 ? 47.264 23.400 -79.685 1.00 72.94 209 PRO A CA 1
ATOM 1695 C C . PRO A 1 209 ? 48.317 22.296 -79.883 1.00 72.94 209 PRO A C 1
ATOM 1697 O O . PRO A 1 209 ? 47.979 21.167 -80.221 1.00 72.94 209 PRO A O 1
ATOM 1700 N N . ASN A 1 210 ? 49.596 22.584 -79.623 1.00 74.50 210 ASN A N 1
ATOM 1701 C CA . ASN A 1 210 ? 50.716 21.651 -79.750 1.00 74.50 210 ASN A CA 1
ATOM 1702 C C . ASN A 1 210 ? 51.600 21.570 -78.487 1.00 74.50 210 ASN A C 1
ATOM 1704 O O . ASN A 1 210 ? 52.761 21.174 -78.587 1.00 74.50 210 ASN A O 1
ATOM 1708 N N . VAL A 1 211 ? 51.089 21.919 -77.293 1.00 78.69 211 VAL A N 1
ATOM 1709 C CA . VAL A 1 211 ? 51.856 21.834 -76.020 1.00 78.69 211 VAL A CA 1
ATOM 1710 C C . VAL A 1 211 ? 52.465 20.465 -75.819 1.00 78.69 211 VAL A C 1
ATOM 1712 O O . VAL A 1 211 ? 53.641 20.368 -75.495 1.00 78.69 211 VAL A O 1
ATOM 1715 N N . ARG A 1 212 ? 51.700 19.400 -76.074 1.00 78.56 212 ARG A N 1
ATOM 1716 C CA . ARG A 1 212 ? 52.197 18.029 -75.935 1.00 78.56 212 ARG A CA 1
ATOM 1717 C C . ARG A 1 212 ? 53.451 17.802 -76.778 1.00 78.56 212 ARG A C 1
ATOM 1719 O O . ARG A 1 212 ? 54.424 17.254 -76.271 1.00 78.56 212 ARG A O 1
ATOM 1726 N N . ASN A 1 213 ? 53.448 18.267 -78.025 1.00 81.12 213 ASN A N 1
ATOM 1727 C CA . ASN A 1 213 ? 54.580 18.134 -78.940 1.00 81.12 213 ASN A CA 1
ATOM 1728 C C . ASN A 1 213 ? 55.757 19.019 -78.505 1.00 81.12 213 ASN A C 1
ATOM 1730 O O . ASN A 1 213 ? 56.893 18.554 -78.503 1.00 81.12 213 ASN A O 1
ATOM 1734 N N . LYS A 1 214 ? 55.488 20.248 -78.041 1.00 79.88 214 LYS A N 1
ATOM 1735 C CA . LYS A 1 214 ? 56.509 21.156 -77.488 1.00 79.88 214 LYS A CA 1
ATOM 1736 C C . LYS A 1 214 ? 57.169 20.594 -76.225 1.00 79.88 214 LYS A C 1
ATOM 1738 O O . LYS A 1 214 ? 58.387 20.660 -76.105 1.00 79.88 214 LYS A O 1
ATOM 1743 N N . ILE A 1 215 ? 56.397 19.988 -75.322 1.00 84.06 215 ILE A N 1
ATOM 1744 C CA . ILE A 1 215 ? 56.909 19.301 -74.129 1.00 84.06 215 ILE A CA 1
ATOM 1745 C C . ILE A 1 215 ? 57.750 18.088 -74.539 1.00 84.06 215 ILE A C 1
ATOM 1747 O O . ILE A 1 215 ? 58.861 17.929 -74.044 1.00 84.06 215 ILE A O 1
ATOM 1751 N N . HIS A 1 216 ? 57.281 17.262 -75.480 1.00 85.56 216 HIS A N 1
ATOM 1752 C CA . HIS A 1 216 ? 58.071 16.129 -75.981 1.00 85.56 216 HIS A CA 1
ATOM 1753 C C . HIS A 1 216 ? 59.386 16.585 -76.620 1.00 85.56 216 HIS A C 1
ATOM 1755 O O . HIS A 1 216 ? 60.422 15.955 -76.412 1.00 85.56 216 HIS A O 1
ATOM 1761 N N . GLN A 1 217 ? 59.365 17.693 -77.361 1.00 85.50 217 GLN A N 1
ATOM 1762 C CA . GLN A 1 217 ? 60.559 18.263 -77.970 1.00 85.50 217 GLN A CA 1
ATOM 1763 C C . GLN A 1 217 ? 61.510 18.843 -76.920 1.00 85.50 217 GLN A C 1
ATOM 1765 O O . GLN A 1 217 ? 62.707 18.594 -77.000 1.00 85.50 217 GLN A O 1
ATOM 1770 N N . LEU A 1 218 ? 60.997 19.519 -75.889 1.00 87.81 218 LEU A N 1
ATOM 1771 C CA . LEU A 1 218 ? 61.795 19.986 -74.754 1.00 87.81 218 LEU A CA 1
ATOM 1772 C C . LEU A 1 218 ? 62.457 18.819 -74.009 1.00 87.81 218 LEU A C 1
ATOM 1774 O O . LEU A 1 218 ? 63.653 18.870 -73.738 1.00 87.81 218 LEU A O 1
ATOM 1778 N N . ILE A 1 219 ? 61.713 17.742 -73.741 1.00 88.88 219 ILE A N 1
ATOM 1779 C CA . ILE A 1 219 ? 62.245 16.524 -73.112 1.00 88.88 219 ILE A CA 1
ATOM 1780 C C . ILE A 1 219 ? 63.332 15.895 -73.991 1.00 88.88 219 ILE A C 1
ATOM 1782 O O . ILE A 1 219 ? 64.373 15.479 -73.484 1.00 88.88 219 ILE A O 1
ATOM 1786 N N . LYS A 1 220 ? 63.118 15.833 -75.311 1.00 89.12 220 LYS A N 1
ATOM 1787 C CA . LYS A 1 220 ? 64.106 15.308 -76.263 1.00 89.12 220 LYS A CA 1
ATOM 1788 C C . LYS A 1 220 ? 65.375 16.165 -76.281 1.00 89.12 220 LYS A C 1
ATOM 1790 O O . LYS A 1 220 ? 66.469 15.615 -76.194 1.00 89.12 220 LYS A O 1
ATOM 1795 N N . ASN A 1 221 ? 65.222 17.487 -76.314 1.00 87.88 221 ASN A N 1
ATOM 1796 C CA . ASN A 1 221 ? 66.330 18.438 -76.273 1.00 87.88 221 ASN A CA 1
ATOM 1797 C C . ASN A 1 221 ? 67.110 18.326 -74.958 1.00 87.88 221 ASN A C 1
ATOM 1799 O O . ASN A 1 221 ? 68.335 18.288 -74.983 1.00 87.88 221 ASN A O 1
ATOM 1803 N N . TYR A 1 222 ? 66.419 18.207 -73.822 1.00 87.44 222 TYR A N 1
ATOM 1804 C CA . TYR A 1 222 ? 67.049 18.016 -72.517 1.00 87.44 222 TYR A CA 1
ATOM 1805 C C . TYR A 1 222 ? 67.840 16.707 -72.451 1.00 87.44 222 TYR A C 1
ATOM 1807 O O . TYR A 1 222 ? 68.991 16.718 -72.028 1.00 87.44 222 TYR A O 1
ATOM 1815 N N . LYS A 1 223 ? 67.274 15.592 -72.937 1.00 87.19 223 LYS A N 1
ATOM 1816 C CA . LYS A 1 223 ? 67.988 14.306 -73.014 1.00 87.19 223 LYS A CA 1
ATOM 1817 C C . LYS A 1 223 ? 69.245 14.401 -73.878 1.00 87.19 223 LYS A C 1
ATOM 1819 O O . LYS A 1 223 ? 70.294 13.883 -73.503 1.00 87.19 223 LYS A O 1
ATOM 1824 N N . GLN A 1 224 ? 69.153 15.080 -75.018 1.00 84.62 224 GLN A N 1
ATOM 1825 C CA . GLN A 1 224 ? 70.290 15.279 -75.912 1.00 84.62 224 GLN A CA 1
ATOM 1826 C C . GLN A 1 224 ? 71.363 16.170 -75.272 1.00 84.62 224 GLN A C 1
ATOM 1828 O O . GLN A 1 224 ? 72.547 15.858 -75.352 1.00 84.62 224 GLN A O 1
ATOM 1833 N N . PHE A 1 225 ? 70.952 17.223 -74.564 1.00 84.62 225 PHE A N 1
ATOM 1834 C CA . PHE A 1 225 ? 71.845 18.095 -73.804 1.00 84.62 225 PHE A CA 1
ATOM 1835 C C . PHE A 1 225 ? 72.525 17.364 -72.635 1.00 84.62 225 PHE A C 1
ATOM 1837 O O . PHE A 1 225 ? 73.728 17.514 -72.437 1.00 84.62 225 PHE A O 1
ATOM 1844 N N . SER A 1 226 ? 71.798 16.516 -71.900 1.00 81.88 226 SER A N 1
ATOM 1845 C CA . SER A 1 226 ? 72.368 15.721 -70.804 1.00 81.88 226 SER A CA 1
ATOM 1846 C C . SER A 1 226 ? 73.361 14.664 -71.289 1.00 81.88 226 SER A C 1
ATOM 1848 O O . SER A 1 226 ? 74.356 14.417 -70.617 1.00 81.88 226 SER A O 1
ATOM 1850 N N . LEU A 1 227 ? 73.129 14.072 -72.468 1.00 80.88 227 LEU A N 1
ATOM 1851 C CA . LEU A 1 227 ? 74.094 13.166 -73.099 1.00 80.88 227 LEU A CA 1
ATOM 1852 C C . LEU A 1 227 ? 75.368 13.923 -73.491 1.00 80.88 227 LEU A C 1
ATOM 1854 O O . LEU A 1 227 ? 76.463 13.468 -73.193 1.00 80.88 227 LEU A O 1
ATOM 1858 N N . TYR A 1 228 ? 75.226 15.131 -74.044 1.00 75.56 228 TYR A N 1
ATOM 1859 C CA . TYR A 1 228 ? 76.359 15.987 -74.406 1.00 75.56 228 TYR A CA 1
ATOM 1860 C C . TYR A 1 228 ? 77.211 16.424 -73.200 1.00 75.56 228 TYR A C 1
ATOM 1862 O O . TYR A 1 228 ? 78.421 16.604 -73.324 1.00 75.56 228 TYR A O 1
ATOM 1870 N N . LEU A 1 229 ? 76.588 16.606 -72.031 1.00 69.94 229 LEU A N 1
ATOM 1871 C CA . LEU A 1 229 ? 77.286 16.914 -70.780 1.00 69.94 229 LEU A CA 1
ATOM 1872 C C . LEU A 1 229 ? 77.970 15.687 -70.160 1.00 69.94 229 LEU A C 1
ATOM 1874 O O . LEU A 1 229 ? 79.028 15.843 -69.557 1.00 69.94 229 LEU A O 1
ATOM 1878 N N . ASN A 1 230 ? 77.405 14.490 -70.334 1.00 65.75 230 ASN A N 1
ATOM 1879 C CA . ASN A 1 230 ? 77.977 13.246 -69.811 1.00 65.75 230 ASN A CA 1
ATOM 1880 C C . ASN A 1 230 ? 79.056 12.628 -70.724 1.00 65.75 230 ASN A C 1
ATOM 1882 O O . ASN A 1 230 ? 79.907 11.901 -70.220 1.00 65.75 230 ASN A O 1
ATOM 1886 N N . ASP A 1 231 ? 79.065 12.933 -72.028 1.00 59.47 231 ASP A N 1
ATOM 1887 C CA . ASP A 1 231 ? 80.063 12.425 -72.992 1.00 59.47 231 ASP A CA 1
ATOM 1888 C C . ASP A 1 231 ? 81.390 13.204 -72.987 1.00 59.47 231 ASP A C 1
ATOM 1890 O O . ASP A 1 231 ? 82.383 12.754 -73.564 1.00 59.47 231 ASP A O 1
ATOM 1894 N N . LYS A 1 232 ? 81.468 14.359 -72.310 1.00 54.41 232 LYS A N 1
ATOM 1895 C CA . LYS A 1 232 ? 82.764 14.996 -72.048 1.00 54.41 232 LYS A CA 1
ATOM 1896 C C . LYS A 1 232 ? 83.426 14.323 -70.851 1.00 54.41 232 LYS A C 1
ATOM 1898 O O . LYS A 1 232 ? 83.247 14.729 -69.706 1.00 54.41 232 LYS A O 1
ATOM 1903 N N . THR A 1 233 ? 84.266 13.334 -71.159 1.00 52.97 233 THR A N 1
ATOM 1904 C CA . THR A 1 233 ? 85.444 12.961 -70.365 1.00 52.97 233 THR A CA 1
ATOM 1905 C C . THR A 1 233 ? 86.016 14.184 -69.655 1.00 52.97 233 THR A C 1
ATOM 1907 O O . THR A 1 233 ? 86.296 15.200 -70.296 1.00 52.97 233 THR A O 1
ATOM 1910 N N . SER A 1 234 ? 86.192 14.076 -68.339 1.00 57.00 234 SER A N 1
ATOM 1911 C CA . SER A 1 234 ? 86.865 15.058 -67.494 1.00 57.00 234 SER A CA 1
ATOM 1912 C C . SER A 1 234 ? 88.170 15.522 -68.145 1.00 57.00 234 SER A C 1
ATOM 1914 O O . SER A 1 234 ? 89.160 14.789 -68.160 1.00 57.00 234 SER A O 1
ATOM 1916 N N . ILE A 1 235 ? 88.181 16.738 -68.688 1.00 51.12 235 ILE A N 1
ATOM 1917 C CA . ILE A 1 235 ? 89.417 17.380 -69.128 1.00 51.12 235 ILE A CA 1
ATOM 1918 C C . ILE A 1 235 ? 90.128 17.817 -67.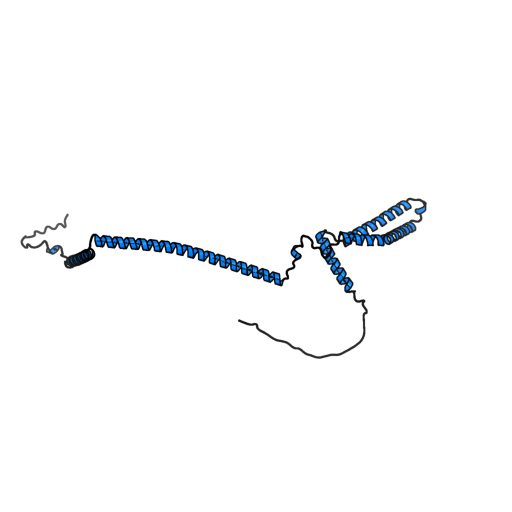850 1.00 51.12 235 ILE A C 1
ATOM 1920 O O . ILE A 1 235 ? 89.737 18.791 -67.209 1.00 51.12 235 ILE A O 1
ATOM 1924 N N . SER A 1 236 ? 91.160 17.071 -67.456 1.00 53.50 236 SER A N 1
ATOM 1925 C CA . SER A 1 236 ? 92.148 17.571 -66.505 1.00 53.50 236 SER A CA 1
ATOM 1926 C C . SER A 1 236 ? 92.718 18.874 -67.069 1.00 53.50 236 SER A C 1
ATOM 1928 O O . SER A 1 236 ? 93.227 18.890 -68.189 1.00 53.50 236 SER A O 1
ATOM 1930 N N . GLN A 1 237 ? 92.649 19.967 -66.301 1.00 54.28 237 GLN A N 1
ATOM 1931 C CA . GLN A 1 237 ? 93.154 21.299 -66.679 1.00 54.28 237 GLN A CA 1
ATOM 1932 C C . GLN A 1 237 ? 94.633 21.305 -67.124 1.00 54.28 237 GLN A C 1
ATOM 1934 O O . GLN A 1 237 ? 95.095 22.287 -67.700 1.00 54.28 237 GLN A O 1
ATOM 1939 N N . LYS A 1 238 ? 95.371 20.209 -66.904 1.00 52.97 238 LYS A N 1
ATOM 1940 C CA . LYS A 1 238 ? 96.787 20.056 -67.251 1.00 52.97 238 LYS A CA 1
ATOM 1941 C C . LYS A 1 238 ? 97.081 20.004 -68.758 1.00 52.97 238 LYS A C 1
ATOM 1943 O O . LYS A 1 238 ? 98.219 20.255 -69.132 1.00 52.97 238 LYS A O 1
ATOM 1948 N N . SER A 1 239 ? 96.107 19.702 -69.624 1.00 54.34 239 SER A N 1
ATOM 1949 C CA . SER A 1 239 ? 96.349 19.524 -71.071 1.00 54.34 239 SER A CA 1
ATOM 1950 C C . SER A 1 239 ? 95.931 20.703 -71.958 1.00 54.34 239 SER A C 1
ATOM 1952 O O . SER A 1 239 ? 96.016 20.583 -73.176 1.00 54.34 239 SER A O 1
ATOM 1954 N N . LEU A 1 240 ? 95.445 21.817 -71.392 1.00 52.53 240 LEU A N 1
ATOM 1955 C CA . LEU A 1 240 ? 94.921 22.942 -72.185 1.00 52.53 240 LEU A CA 1
ATOM 1956 C C . LEU A 1 240 ? 95.888 24.133 -72.306 1.00 52.53 240 LEU A C 1
ATOM 1958 O O . LEU A 1 240 ? 95.673 24.984 -73.160 1.00 52.53 240 LEU A O 1
ATOM 1962 N N . TYR A 1 241 ? 96.943 24.194 -71.484 1.00 51.72 241 TYR A N 1
ATOM 1963 C CA . TYR A 1 241 ? 97.828 25.368 -71.409 1.00 51.72 241 TYR A CA 1
ATOM 1964 C C . TYR A 1 241 ? 99.310 25.119 -71.731 1.00 51.72 241 TYR A C 1
ATOM 1966 O O . TYR A 1 241 ? 100.041 26.091 -71.874 1.00 51.72 241 TYR A O 1
ATOM 1974 N N . ASN A 1 242 ? 99.762 23.872 -71.920 1.00 55.66 242 ASN A N 1
ATOM 1975 C CA . ASN A 1 242 ? 101.165 23.589 -72.249 1.00 55.66 242 ASN A CA 1
ATOM 1976 C C . ASN A 1 242 ? 101.295 22.990 -73.648 1.00 55.66 242 ASN A C 1
ATOM 1978 O O . ASN A 1 242 ? 101.217 21.777 -73.828 1.00 55.66 242 ASN A O 1
ATOM 1982 N N . MET A 1 243 ? 101.510 23.854 -74.636 1.00 47.50 243 MET A N 1
ATOM 1983 C CA . MET A 1 243 ? 101.992 23.453 -75.953 1.00 47.50 243 MET A CA 1
ATOM 1984 C C . MET A 1 243 ? 102.913 24.546 -76.507 1.00 47.50 243 MET A C 1
ATOM 1986 O O . MET A 1 243 ? 102.522 25.257 -77.418 1.00 47.50 243 MET A O 1
ATOM 1990 N N . ILE A 1 244 ? 104.097 24.707 -75.907 1.00 47.94 244 ILE A N 1
ATOM 1991 C CA . ILE A 1 244 ? 105.336 25.220 -76.525 1.00 47.94 244 ILE A CA 1
ATOM 1992 C C . ILE A 1 244 ? 106.493 24.679 -75.663 1.00 47.94 244 ILE A C 1
ATOM 1994 O O . ILE A 1 244 ? 106.698 25.127 -74.536 1.00 47.94 244 ILE A O 1
ATOM 1998 N N . ASP A 1 245 ? 107.219 23.700 -76.202 1.00 53.59 245 ASP A N 1
ATOM 1999 C CA . ASP A 1 245 ? 108.589 23.357 -75.811 1.00 53.59 245 ASP A CA 1
ATOM 2000 C C . ASP A 1 245 ? 109.521 24.320 -76.565 1.00 53.59 245 ASP A C 1
ATOM 2002 O O . ASP A 1 245 ? 109.778 24.092 -77.742 1.00 53.59 245 ASP A O 1
ATOM 2006 N N . ASP A 1 246 ? 109.915 25.441 -75.941 1.00 53.19 246 ASP A N 1
ATOM 2007 C CA . ASP A 1 246 ? 111.197 26.148 -76.186 1.00 53.19 246 ASP A CA 1
ATOM 2008 C C . ASP A 1 246 ? 111.334 27.450 -75.362 1.00 53.19 246 ASP A C 1
ATOM 2010 O O . ASP A 1 246 ? 111.630 28.535 -75.864 1.00 53.19 246 ASP A O 1
ATOM 2014 N N . LEU A 1 247 ? 111.182 27.362 -74.039 1.00 54.16 247 LEU A N 1
ATOM 2015 C CA . LEU A 1 247 ? 111.801 28.344 -73.146 1.00 54.16 247 LEU A CA 1
ATOM 2016 C C . LEU A 1 247 ? 112.543 27.614 -72.032 1.00 54.16 247 LEU A C 1
ATOM 2018 O O . LEU A 1 247 ? 111.964 26.822 -71.296 1.00 54.16 247 LEU A O 1
ATOM 2022 N N . LYS A 1 248 ? 113.845 27.900 -71.907 1.00 51.81 248 LYS A N 1
ATOM 2023 C CA . LYS A 1 248 ? 114.660 27.490 -70.761 1.00 51.81 248 LYS A CA 1
ATOM 2024 C C . LYS A 1 248 ? 114.009 28.015 -69.479 1.00 51.81 248 LYS A C 1
ATOM 2026 O O . LYS A 1 248 ? 114.111 29.205 -69.185 1.00 51.81 248 LYS A O 1
ATOM 2031 N N . CYS A 1 249 ? 113.371 27.125 -68.723 1.00 46.84 249 CYS A N 1
ATOM 2032 C CA . CYS A 1 249 ? 112.987 27.386 -67.344 1.00 46.84 249 CYS A CA 1
ATOM 2033 C C . CYS A 1 249 ? 114.243 27.650 -66.510 1.00 46.84 249 CYS A C 1
ATOM 2035 O O . CYS A 1 249 ? 115.159 26.828 -66.465 1.00 46.84 249 CYS A O 1
ATOM 2037 N N . ILE A 1 250 ? 114.267 28.793 -65.832 1.00 53.34 250 ILE A N 1
ATOM 2038 C CA . ILE A 1 250 ? 114.966 28.913 -64.557 1.00 53.34 250 ILE A CA 1
ATOM 2039 C C . ILE A 1 250 ? 113.881 28.674 -63.512 1.00 53.34 250 ILE A C 1
ATOM 2041 O O . ILE A 1 250 ? 112.986 29.504 -63.359 1.00 53.34 250 ILE A O 1
ATOM 2045 N N . ASP A 1 251 ? 113.932 27.521 -62.852 1.00 50.66 251 ASP A N 1
ATOM 2046 C CA . ASP A 1 251 ? 113.022 27.194 -61.759 1.00 50.66 251 ASP A CA 1
ATOM 2047 C C . ASP A 1 251 ? 113.344 28.096 -60.564 1.00 50.66 251 ASP A C 1
ATOM 2049 O O . ASP A 1 251 ? 114.403 27.983 -59.944 1.00 50.66 251 ASP A O 1
ATOM 2053 N N . TYR A 1 252 ? 112.441 29.030 -60.269 1.00 48.12 252 TYR A N 1
ATOM 2054 C CA . TYR A 1 252 ? 112.482 29.818 -59.044 1.00 48.12 252 TYR A CA 1
ATOM 2055 C C . TYR A 1 252 ? 111.567 29.144 -58.019 1.00 48.12 252 TYR A C 1
ATOM 2057 O O . TYR A 1 252 ? 110.342 29.157 -58.150 1.00 48.12 252 TYR A O 1
ATOM 2065 N N . ASP A 1 253 ? 112.183 28.504 -57.029 1.00 55.56 253 ASP A N 1
ATOM 2066 C CA . ASP A 1 253 ? 111.503 27.804 -55.946 1.00 55.56 253 ASP A CA 1
ATOM 2067 C C . ASP A 1 253 ? 110.927 28.823 -54.948 1.00 55.56 253 ASP A C 1
ATOM 2069 O O . ASP A 1 253 ? 111.660 29.483 -54.215 1.00 55.56 253 ASP A O 1
ATOM 2073 N N . MET A 1 254 ? 109.601 28.975 -54.941 1.00 49.47 254 MET A N 1
ATOM 2074 C CA . MET A 1 254 ? 108.872 29.860 -54.021 1.00 49.47 254 MET A CA 1
ATOM 2075 C C . MET A 1 254 ? 108.491 29.153 -52.708 1.00 49.47 254 MET A C 1
ATOM 2077 O O . MET A 1 254 ? 107.544 29.557 -52.041 1.00 49.47 254 MET A O 1
ATOM 2081 N N . SER A 1 255 ? 109.236 28.119 -52.302 1.00 53.09 255 SER A N 1
ATOM 2082 C CA . SER A 1 255 ? 109.123 27.509 -50.965 1.00 53.09 255 SER A CA 1
ATOM 2083 C C . SER A 1 255 ? 109.685 28.385 -49.831 1.00 53.09 255 SER A C 1
ATOM 2085 O O . SER A 1 255 ? 109.739 27.944 -48.683 1.00 53.09 255 SER A O 1
ATOM 2087 N N . THR A 1 256 ? 110.131 29.609 -50.121 1.00 55.47 256 THR A N 1
ATOM 2088 C CA . THR A 1 256 ? 110.730 30.536 -49.148 1.00 55.47 256 THR A CA 1
ATOM 2089 C C . THR A 1 256 ? 110.106 31.934 -49.187 1.00 55.47 256 THR A C 1
ATOM 2091 O O . THR A 1 256 ? 110.817 32.935 -49.292 1.00 55.47 256 THR A O 1
ATOM 2094 N N . LEU A 1 257 ? 108.778 32.016 -49.031 1.00 42.59 257 LEU A N 1
ATOM 2095 C CA . LEU A 1 257 ? 108.122 33.210 -48.476 1.00 42.59 257 LEU A CA 1
ATOM 2096 C C . LEU A 1 257 ? 106.920 32.862 -47.592 1.00 42.59 257 LEU A C 1
ATOM 2098 O O . LEU A 1 257 ? 106.026 32.134 -48.072 1.00 42.59 257 LEU A O 1
#

Organism: NCBI:txid488582

Radius of gyration: 62.9 Å; chains: 1; bounding box: 143×90×146 Å

Sequence (257 aa):
MNEPRTVPEQESENRAAVAEDHSCVSSRPRPDMKNSVAESRKRKREEYEMQLFGFHSRAVYATLKSIVMESIQSKSKKLCQTLKNHKPYSENLDTLKMNEEQLVKAYYVASLPHLRNMKDVVNKFITVPNNVLADEDKLQRIQYTKVEFVNMSKKLEEFQQRAKRATVLNAALKEELQLTEQYLIHADNNDRLTQIIENGVAEIKMAHPNVRNKIHQLIKNYKQFSLYLNDKTSISQKSLYNMIDDLKCIDYDMSTL

Foldseek 3Di:
DDDDDDDDDDDDDDDDDDDDDDDDPPPDPDPPPVVVVVVVVVVVQQVVLCVVPVGGLVVVLVVVLVVQLVVLLVVLVVVLVVVCVDVVCVVPNVVSVVVSVVSSVVVSVVCVVVSVVVSVVSCVVRGDDPPDDDPVCPVVVDPDDPVRVVVVVVVVVVVVVVVVVVVVVVVVVVVVVVVVVVVVVVVVVVVVVVVVVVVVVVVCCVVPVCVVVVVVVVVVVVVVVVVVVVPDDDDDPVPPPDDDPDDDDPDDDPPDD